Protein AF-A0A933JBC5-F1 (afdb_monomer)

pLDDT: mean 82.94, std 16.25, range [36.97, 98.62]

Foldseek 3Di:
DDPDPDQDPLNVQLVVQLVVQVVDDPLSSLVRSLVSSLVVLCVQLVVCVVVVNQLSNLVSLLSNLVSLLVVLVLLLCLVVVPDDDDPDDHRSNVVNCVVVVNNVPSNVSSVVSNVVSVVSNVVSVVSVVVVVPDDDADPQWAWDPPPDDDTDIDGWDDPDPFWTWDADPNRDTDIDGDD

Solvent-accessible surface area (backbone atoms only — not comparable to full-atom values): 9726 Å² total; per-residue (Å²): 138,84,94,67,97,66,78,46,74,57,53,53,34,18,56,48,15,31,64,75,30,49,86,47,59,70,69,51,12,51,50,18,14,65,47,32,37,41,47,52,32,46,50,51,16,54,52,23,49,77,70,69,34,60,66,57,17,34,55,23,38,30,48,32,12,53,41,30,40,54,49,14,56,52,34,44,30,37,82,74,61,78,70,86,68,83,92,64,82,83,57,52,46,32,53,54,24,49,79,67,72,39,56,94,39,27,65,59,53,13,50,54,36,34,52,51,11,50,51,37,32,53,51,23,50,50,53,51,50,59,60,67,73,46,86,75,54,60,94,68,31,17,58,44,82,50,100,69,93,50,77,48,72,50,62,58,44,75,82,44,102,55,33,30,43,42,64,48,98,83,38,44,79,44,81,41,72,54,132

Secondary structure (DSSP, 8-state):
--------HHHHHHHHHHHHHTTS-HHHHHHHHHHHHHHHHHHHHHHHHHTT-HHHHHHHHHHHHHHHHHHHHHHHTTTT--SPPSS-SS-HHHHHHHHTT-GGGHHHHHHHHHHHHHHHHHHHHHHHHHHHSSPPPPTTEEEEE-SSS-EEEEESEEEETTEEEEE-TTS-EEEEE--

Structure (mmCIF, N/CA/C/O backbone):
data_AF-A0A933JBC5-F1
#
_entry.id   AF-A0A933JBC5-F1
#
loop_
_atom_site.group_PDB
_atom_site.id
_atom_site.type_symbol
_atom_site.label_atom_id
_atom_site.label_alt_id
_atom_site.label_comp_id
_atom_site.label_asym_id
_atom_site.label_entity_id
_atom_site.label_seq_id
_atom_site.pdbx_PDB_ins_code
_atom_site.Cartn_x
_atom_site.Cartn_y
_atom_site.Cartn_z
_atom_site.occupancy
_atom_site.B_iso_or_equiv
_atom_site.auth_seq_id
_atom_site.auth_comp_id
_atom_site.auth_asym_id
_atom_site.auth_atom_id
_atom_site.pdbx_PDB_model_num
ATOM 1 N N . MET A 1 1 ? 28.162 9.744 -2.331 1.00 36.97 1 MET A N 1
ATOM 2 C CA . MET A 1 1 ? 28.180 8.682 -1.303 1.00 36.97 1 MET A CA 1
ATOM 3 C C . MET A 1 1 ? 27.330 9.155 -0.130 1.00 36.97 1 MET A C 1
ATOM 5 O O . MET A 1 1 ? 27.809 9.948 0.667 1.00 36.97 1 MET A O 1
ATOM 9 N N . TYR A 1 2 ? 26.044 8.789 -0.089 1.00 41.38 2 TYR A N 1
ATOM 10 C CA . TYR A 1 2 ? 25.147 9.164 1.012 1.00 41.38 2 TYR A CA 1
ATOM 11 C C . TYR A 1 2 ? 25.287 8.150 2.162 1.00 41.38 2 TYR A C 1
ATOM 13 O O . TYR A 1 2 ? 25.118 6.954 1.925 1.00 41.38 2 TYR A O 1
ATOM 21 N N . PRO A 1 3 ? 25.603 8.582 3.394 1.00 56.12 3 PRO A N 1
ATOM 22 C CA . PRO A 1 3 ? 25.837 7.688 4.519 1.00 56.12 3 PRO A CA 1
ATOM 23 C C . PRO A 1 3 ? 24.533 7.435 5.284 1.00 56.12 3 PRO A C 1
ATOM 25 O O . PRO A 1 3 ? 24.343 7.981 6.361 1.00 56.12 3 PRO A O 1
ATOM 28 N N . TYR A 1 4 ? 23.625 6.608 4.760 1.00 50.12 4 TYR A N 1
ATOM 29 C CA . TYR A 1 4 ? 22.482 6.121 5.545 1.00 50.12 4 TYR A CA 1
ATOM 30 C C . TYR A 1 4 ? 22.141 4.677 5.175 1.00 50.12 4 TYR A C 1
ATOM 32 O O . TYR A 1 4 ? 21.221 4.407 4.413 1.00 50.12 4 TYR A O 1
ATOM 40 N N . GLY A 1 5 ? 22.862 3.733 5.784 1.00 48.84 5 GLY A N 1
ATOM 41 C CA . GLY A 1 5 ? 22.479 2.320 5.869 1.00 48.84 5 GLY A CA 1
A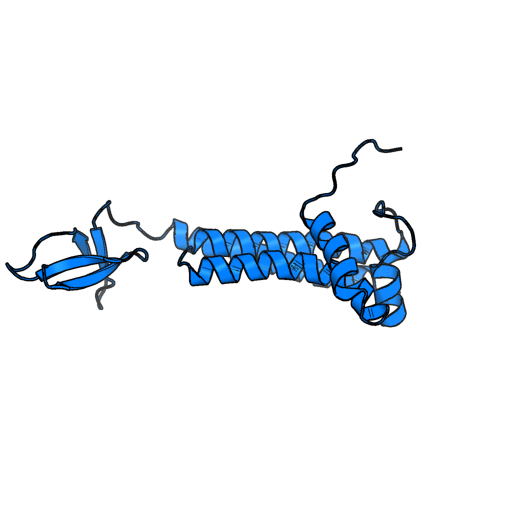TOM 42 C C . GLY A 1 5 ? 21.266 2.105 6.782 1.00 48.84 5 GLY A C 1
ATOM 43 O O . GLY A 1 5 ? 21.331 1.329 7.730 1.00 48.84 5 GLY A O 1
ATOM 44 N N . LYS A 1 6 ? 20.173 2.838 6.545 1.00 55.03 6 LYS A N 1
ATOM 45 C CA . LYS A 1 6 ? 18.883 2.621 7.202 1.00 55.03 6 LYS A CA 1
ATOM 46 C C . LYS A 1 6 ? 17.926 2.034 6.176 1.00 55.03 6 LYS A C 1
ATOM 48 O O . LYS A 1 6 ? 17.256 2.764 5.455 1.00 55.03 6 LYS A O 1
ATOM 53 N N . ILE A 1 7 ? 17.871 0.708 6.134 1.00 62.72 7 ILE A N 1
ATOM 54 C CA . ILE A 1 7 ? 16.767 -0.004 5.493 1.00 62.72 7 ILE A CA 1
ATO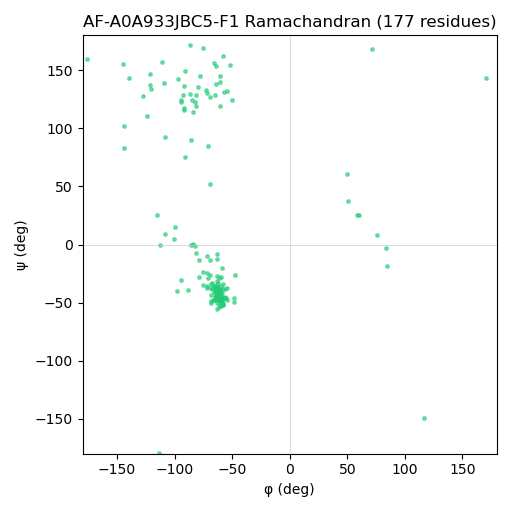M 55 C C . ILE A 1 7 ? 15.490 0.394 6.240 1.00 62.72 7 ILE A C 1
ATOM 57 O O . ILE A 1 7 ? 15.390 0.206 7.455 1.00 62.72 7 ILE A O 1
ATOM 61 N N . SER A 1 8 ? 14.536 1.004 5.535 1.00 82.88 8 SER A N 1
ATOM 62 C CA . SER A 1 8 ? 13.213 1.252 6.106 1.00 82.88 8 SER A CA 1
ATOM 63 C C . SER A 1 8 ? 12.513 -0.085 6.366 1.00 82.88 8 SER A C 1
ATOM 65 O O . SER A 1 8 ? 12.816 -1.091 5.726 1.00 82.88 8 SER A O 1
ATOM 67 N N . VAL A 1 9 ? 11.556 -0.121 7.295 1.00 84.12 9 VAL A N 1
ATOM 68 C CA . VAL A 1 9 ? 10.786 -1.349 7.571 1.00 84.12 9 VAL A CA 1
ATOM 69 C C . VAL A 1 9 ? 10.079 -1.849 6.305 1.00 84.12 9 VAL A C 1
ATOM 71 O O . VAL A 1 9 ? 10.075 -3.047 6.037 1.00 84.12 9 VAL A O 1
ATOM 74 N N . ASN A 1 10 ? 9.561 -0.928 5.489 1.00 87.75 10 ASN A N 1
ATOM 75 C CA . ASN A 1 10 ? 8.969 -1.253 4.195 1.00 87.75 10 ASN A CA 1
ATOM 76 C C . ASN A 1 10 ? 10.011 -1.923 3.285 1.00 87.75 10 ASN A C 1
ATOM 78 O O . ASN A 1 10 ? 9.755 -2.978 2.716 1.00 87.75 10 ASN A O 1
ATOM 82 N N . LEU A 1 11 ? 11.218 -1.368 3.180 1.00 87.25 11 LEU A N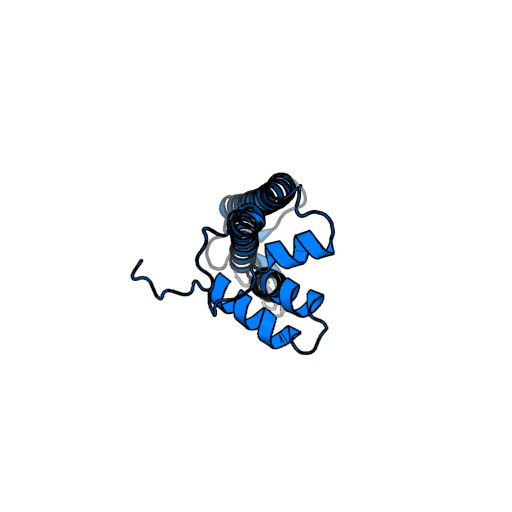 1
ATOM 83 C CA . LEU A 1 11 ? 12.279 -1.934 2.346 1.00 87.25 11 LEU A CA 1
ATOM 84 C C . LEU A 1 11 ? 12.739 -3.314 2.837 1.00 87.25 11 LEU A C 1
ATOM 86 O O . LEU A 1 11 ? 12.925 -4.213 2.029 1.00 87.25 11 LEU A O 1
ATOM 90 N N . ALA A 1 12 ? 12.826 -3.536 4.152 1.00 88.38 12 ALA A N 1
ATOM 91 C CA . ALA A 1 12 ? 13.125 -4.863 4.697 1.00 88.38 12 ALA A CA 1
ATOM 92 C C . ALA A 1 12 ? 12.081 -5.907 4.268 1.00 88.38 12 ALA A C 1
ATOM 94 O O . ALA A 1 12 ? 12.423 -7.035 3.917 1.00 88.38 12 ALA A O 1
ATOM 95 N N . PHE A 1 13 ? 10.803 -5.528 4.284 1.00 91.12 13 PHE A N 1
ATOM 96 C CA . PHE A 1 13 ? 9.732 -6.399 3.821 1.00 91.12 13 PHE A CA 1
ATOM 97 C C . PHE A 1 13 ? 9.766 -6.632 2.317 1.00 91.12 13 PHE A C 1
ATOM 99 O O . PHE A 1 13 ? 9.474 -7.750 1.896 1.00 91.12 13 PHE A O 1
ATOM 106 N N . HIS A 1 14 ? 10.173 -5.637 1.532 1.00 92.88 14 HIS A N 1
ATOM 107 C CA . HIS A 1 14 ? 10.380 -5.778 0.092 1.00 92.88 14 HIS A CA 1
ATOM 108 C C . HIS A 1 14 ? 11.435 -6.836 -0.221 1.00 92.88 14 HIS A C 1
ATOM 110 O O . HIS A 1 14 ? 11.141 -7.825 -0.884 1.00 92.88 14 HIS A O 1
ATOM 116 N N . GLU A 1 15 ? 12.620 -6.721 0.375 1.00 91.19 15 GLU A N 1
ATOM 117 C CA . GLU A 1 15 ? 13.685 -7.712 0.180 1.00 91.19 15 GLU A CA 1
ATOM 118 C C . GLU A 1 15 ? 13.264 -9.115 0.636 1.00 91.19 15 GLU A C 1
ATOM 120 O O . GLU A 1 15 ? 13.528 -10.115 -0.034 1.00 91.19 15 GLU A O 1
ATOM 125 N N . ALA A 1 16 ? 12.530 -9.205 1.750 1.00 89.88 16 ALA A N 1
ATOM 126 C CA . ALA A 1 16 ? 11.978 -10.476 2.204 1.00 89.88 16 ALA A CA 1
ATOM 127 C C . ALA A 1 16 ? 11.027 -11.097 1.164 1.00 89.88 16 ALA A C 1
ATOM 129 O O . ALA A 1 16 ? 11.019 -12.316 0.996 1.00 89.88 16 ALA A O 1
ATOM 130 N N . GLY A 1 17 ? 10.255 -10.282 0.442 1.00 90.62 17 GLY A N 1
ATOM 131 C CA . GLY A 1 17 ? 9.357 -10.733 -0.619 1.00 90.62 17 GLY A CA 1
ATOM 132 C C . GLY A 1 17 ? 10.088 -11.429 -1.760 1.00 90.62 17 GLY A C 1
ATOM 133 O O . GLY A 1 17 ? 9.674 -12.516 -2.165 1.00 90.62 17 GLY A O 1
ATOM 134 N N . HIS A 1 18 ? 11.211 -10.868 -2.214 1.00 91.88 18 HIS A N 1
ATOM 135 C CA . HIS A 1 18 ? 12.059 -11.507 -3.225 1.00 91.88 18 HIS A CA 1
ATOM 136 C C . HIS A 1 18 ? 12.595 -12.863 -2.762 1.00 91.88 18 HIS A C 1
ATOM 138 O O . HIS A 1 18 ? 12.638 -13.807 -3.547 1.00 91.88 18 HIS A O 1
ATOM 144 N N . ILE A 1 19 ? 12.966 -12.988 -1.485 1.00 90.50 19 ILE A N 1
ATOM 145 C CA . ILE A 1 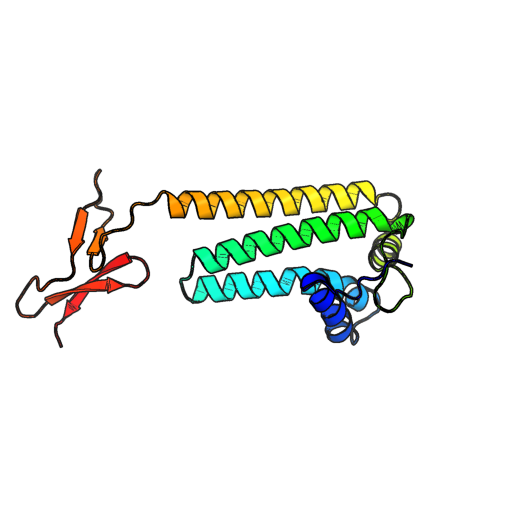19 ? 13.462 -14.250 -0.920 1.00 90.50 19 ILE A CA 1
ATOM 146 C C . ILE A 1 19 ? 12.335 -15.285 -0.858 1.00 90.50 19 ILE A C 1
ATOM 148 O O . ILE A 1 19 ? 12.494 -16.408 -1.336 1.00 90.50 19 ILE A O 1
ATOM 152 N N . PHE A 1 20 ? 11.181 -14.913 -0.296 1.00 89.56 20 PHE A N 1
ATOM 153 C CA . PHE A 1 20 ? 10.061 -15.838 -0.128 1.00 89.56 20 PHE A CA 1
ATOM 154 C C . PHE A 1 20 ? 9.440 -16.262 -1.449 1.00 89.56 20 PHE A C 1
ATOM 156 O O . PHE A 1 20 ? 8.978 -17.390 -1.544 1.00 89.56 20 PHE A O 1
ATOM 163 N N . LEU A 1 21 ? 9.417 -15.391 -2.456 1.00 88.38 21 LEU A N 1
ATOM 164 C CA . LEU A 1 21 ? 8.834 -15.687 -3.764 1.00 88.38 21 LEU A CA 1
ATOM 165 C C . LEU A 1 21 ? 9.888 -16.046 -4.818 1.00 88.38 21 LEU A C 1
ATOM 167 O O . LEU A 1 21 ? 9.544 -16.305 -5.967 1.00 88.38 21 LEU A O 1
ATOM 171 N N . GLY A 1 22 ? 11.160 -16.138 -4.426 1.00 84.75 22 GLY A N 1
ATOM 172 C CA . GLY A 1 22 ? 12.275 -16.444 -5.321 1.00 84.75 22 GLY A CA 1
ATOM 173 C C . GLY A 1 22 ? 12.289 -17.866 -5.871 1.00 84.75 22 GLY A C 1
ATOM 174 O O . GLY A 1 22 ? 13.020 -18.136 -6.817 1.00 84.75 22 GLY A O 1
ATOM 175 N N . PHE A 1 23 ? 11.481 -18.770 -5.311 1.00 85.56 23 PHE A N 1
ATOM 176 C CA . PHE A 1 23 ? 11.286 -20.108 -5.872 1.00 85.56 23 PHE A CA 1
ATOM 177 C C . PHE A 1 23 ? 10.320 -20.125 -7.067 1.00 85.56 23 PHE A C 1
ATOM 179 O O . PHE A 1 23 ? 10.239 -21.128 -7.776 1.00 85.56 23 PHE A O 1
ATOM 186 N N . PHE A 1 24 ? 9.573 -19.041 -7.283 1.00 88.06 24 PHE A N 1
ATOM 187 C CA . PHE A 1 24 ? 8.772 -18.852 -8.484 1.00 88.06 24 PHE A CA 1
ATOM 188 C C . PHE A 1 24 ? 9.616 -18.218 -9.603 1.00 88.06 24 PHE A C 1
ATOM 190 O O . PHE A 1 24 ? 10.750 -17.798 -9.386 1.00 88.06 24 PHE A O 1
ATOM 197 N N . GLY A 1 25 ? 9.064 -18.146 -10.818 1.00 89.31 25 GLY A N 1
ATOM 198 C CA . GLY A 1 25 ? 9.733 -17.493 -11.947 1.00 89.31 25 GLY A CA 1
ATOM 199 C C . GLY A 1 25 ? 10.072 -16.020 -11.681 1.00 89.31 25 GLY A C 1
ATOM 200 O O . GLY A 1 25 ? 9.486 -15.386 -10.801 1.00 89.31 25 GLY A O 1
ATOM 201 N N . GLU A 1 26 ? 10.987 -15.475 -12.488 1.00 90.00 26 GLU A N 1
ATOM 202 C CA . GLU A 1 26 ? 11.565 -14.130 -12.332 1.00 90.00 26 GLU A CA 1
ATOM 203 C C . GLU A 1 26 ? 10.507 -13.044 -12.105 1.00 90.00 26 GLU A C 1
ATOM 205 O O . GLU A 1 26 ? 10.593 -12.284 -11.147 1.00 90.00 26 GLU A O 1
ATOM 210 N N . PHE A 1 27 ? 9.437 -13.048 -12.902 1.00 92.44 27 PHE A N 1
ATOM 211 C CA . PHE A 1 27 ? 8.318 -12.120 -12.747 1.00 92.44 27 PHE A CA 1
ATOM 212 C C . PHE A 1 27 ? 7.691 -12.128 -11.351 1.00 92.44 27 PHE A C 1
ATOM 214 O O . PHE A 1 27 ? 7.503 -11.071 -10.750 1.00 92.44 27 PHE A O 1
ATOM 221 N N . ILE A 1 28 ? 7.396 -13.308 -10.804 1.00 92.50 28 ILE A N 1
ATOM 222 C CA . ILE A 1 28 ? 6.763 -13.432 -9.485 1.00 92.50 28 ILE A CA 1
ATOM 223 C C . ILE A 1 28 ? 7.757 -13.075 -8.382 1.00 92.50 28 ILE A C 1
ATOM 225 O O . ILE A 1 28 ? 7.374 -12.423 -7.412 1.00 92.50 28 ILE A O 1
ATOM 229 N N . ARG A 1 29 ? 9.030 -13.455 -8.537 1.00 91.94 29 ARG A N 1
ATOM 230 C CA . ARG A 1 29 ? 10.095 -13.058 -7.615 1.00 91.94 29 ARG A CA 1
ATOM 231 C C . ARG A 1 29 ? 10.203 -11.539 -7.525 1.00 91.94 29 ARG A C 1
ATOM 233 O O . ARG A 1 29 ? 10.191 -11.002 -6.420 1.00 91.94 29 ARG A O 1
ATOM 240 N N . THR A 1 30 ? 10.284 -10.856 -8.663 1.00 91.25 30 THR A N 1
ATOM 241 C CA . THR A 1 30 ? 10.458 -9.400 -8.743 1.00 91.25 30 THR A CA 1
ATOM 242 C C . THR A 1 30 ? 9.216 -8.658 -8.254 1.00 91.25 30 THR A C 1
ATOM 244 O O . THR A 1 30 ? 9.306 -7.750 -7.431 1.00 91.25 30 THR A O 1
ATOM 247 N N . LEU A 1 31 ? 8.025 -9.111 -8.652 1.00 93.44 31 LEU A N 1
ATOM 248 C CA . LEU A 1 31 ? 6.760 -8.596 -8.120 1.00 93.44 31 LEU A CA 1
ATOM 249 C C . LEU A 1 31 ? 6.640 -8.827 -6.604 1.00 93.44 31 LEU A C 1
ATOM 251 O O . LEU A 1 31 ? 5.997 -8.056 -5.886 1.00 93.44 31 LEU A O 1
ATOM 255 N N . GLY A 1 32 ? 7.281 -9.887 -6.115 1.00 92.00 32 GLY A N 1
ATOM 256 C CA . GLY A 1 32 ? 7.200 -10.345 -4.745 1.00 92.00 32 GLY A CA 1
ATOM 257 C C . GLY A 1 32 ? 7.618 -9.321 -3.702 1.00 92.00 32 GLY A C 1
ATOM 258 O O . GLY A 1 32 ? 6.988 -9.280 -2.646 1.00 92.00 32 GLY A O 1
ATOM 259 N N . GLY A 1 33 ? 8.597 -8.461 -3.998 1.00 91.69 33 GLY A N 1
ATOM 260 C CA . GLY A 1 33 ? 9.009 -7.417 -3.061 1.00 91.69 33 GLY A CA 1
ATOM 261 C C . GLY A 1 33 ? 7.929 -6.360 -2.833 1.00 91.69 33 GLY A C 1
ATOM 262 O O . GLY A 1 33 ? 7.530 -6.082 -1.701 1.00 91.69 33 GLY A O 1
ATOM 263 N N . THR A 1 34 ? 7.339 -5.845 -3.912 1.00 93.12 34 THR A N 1
ATOM 264 C CA . THR A 1 34 ? 6.220 -4.896 -3.802 1.00 93.12 34 THR A CA 1
ATOM 265 C C . THR A 1 34 ? 4.999 -5.550 -3.142 1.00 93.12 34 THR A C 1
ATOM 267 O O . THR A 1 34 ? 4.312 -4.926 -2.329 1.00 93.12 34 THR A O 1
ATOM 270 N N . LEU A 1 35 ? 4.732 -6.827 -3.440 1.00 93.88 35 LEU A N 1
ATOM 271 C CA . LEU A 1 35 ? 3.621 -7.558 -2.830 1.00 93.88 35 LEU A CA 1
ATOM 272 C C . LEU A 1 35 ? 3.793 -7.730 -1.321 1.00 93.88 35 LEU A C 1
ATOM 274 O O . LEU A 1 35 ? 2.849 -7.467 -0.577 1.00 93.88 35 LEU A O 1
ATOM 278 N N . SER A 1 36 ? 4.961 -8.156 -0.841 1.00 93.62 36 SER A N 1
ATOM 279 C CA . SER A 1 36 ? 5.192 -8.363 0.594 1.00 93.62 36 SER A CA 1
ATOM 280 C C . SER A 1 36 ? 5.093 -7.058 1.388 1.00 93.62 36 SER A C 1
ATOM 282 O O . SER A 1 36 ? 4.506 -7.065 2.475 1.00 93.62 36 SER A O 1
ATOM 284 N N . GLN A 1 37 ? 5.570 -5.938 0.827 1.00 93.94 37 GLN A N 1
ATOM 285 C CA . GLN A 1 37 ? 5.419 -4.598 1.408 1.00 93.94 37 GLN A CA 1
AT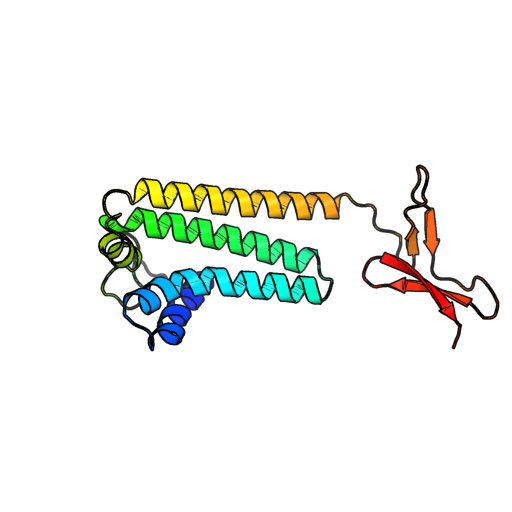OM 286 C C . GLN A 1 37 ? 3.960 -4.238 1.701 1.00 93.94 37 GLN A C 1
ATOM 288 O O . GLN A 1 37 ? 3.670 -3.630 2.728 1.00 93.94 37 GLN A O 1
ATOM 293 N N . VAL A 1 38 ? 3.026 -4.640 0.836 1.00 96.44 38 VAL A N 1
ATOM 294 C CA . VAL A 1 38 ? 1.588 -4.367 1.002 1.00 96.44 38 VAL A CA 1
ATOM 295 C C . VAL A 1 38 ? 0.882 -5.454 1.820 1.00 96.44 38 VAL A C 1
ATOM 297 O O . VAL A 1 38 ? 0.002 -5.162 2.639 1.00 96.44 38 VAL A O 1
ATOM 300 N N . LEU A 1 39 ? 1.246 -6.723 1.625 1.00 95.81 39 LEU A N 1
ATOM 301 C CA . LEU A 1 39 ? 0.582 -7.863 2.261 1.00 95.81 39 LEU A CA 1
ATOM 302 C C . LEU A 1 39 ? 0.822 -7.918 3.769 1.00 95.81 39 LEU A C 1
ATOM 304 O O . LEU A 1 39 ? -0.101 -8.246 4.513 1.00 95.81 39 LEU A O 1
ATOM 308 N N . ILE A 1 40 ? 2.020 -7.574 4.239 1.00 95.75 40 ILE A N 1
ATOM 309 C CA . ILE A 1 40 ? 2.353 -7.605 5.669 1.00 95.75 40 ILE A CA 1
ATOM 310 C C . ILE A 1 40 ? 1.499 -6.619 6.486 1.00 95.75 40 ILE A C 1
ATOM 312 O O . ILE A 1 40 ? 0.808 -7.068 7.409 1.00 95.75 40 ILE A O 1
ATOM 316 N N . PRO A 1 41 ? 1.449 -5.310 6.169 1.00 96.19 41 PRO A N 1
ATOM 317 C CA . PRO A 1 41 ? 0.571 -4.385 6.881 1.00 96.19 41 PRO A CA 1
ATOM 318 C C . PRO A 1 41 ? -0.912 -4.750 6.722 1.00 96.19 41 PRO A C 1
ATOM 320 O O . PRO A 1 41 ? -1.676 -4.618 7.680 1.00 96.19 41 PRO A O 1
ATOM 323 N N . SER A 1 42 ? -1.318 -5.306 5.574 1.00 97.44 42 SER A N 1
ATOM 324 C CA . SER A 1 42 ? -2.684 -5.815 5.369 1.00 97.44 42 SER A CA 1
ATOM 325 C C . SER A 1 42 ? -3.019 -6.988 6.301 1.00 97.44 42 SER A C 1
ATOM 327 O O . SER A 1 42 ? -4.089 -7.018 6.913 1.00 97.44 42 SER A O 1
ATOM 329 N N . ALA A 1 43 ? -2.098 -7.938 6.475 1.00 97.38 43 ALA A N 1
ATOM 330 C CA . ALA A 1 43 ? -2.255 -9.059 7.398 1.00 97.38 43 ALA A CA 1
ATOM 331 C C . ALA A 1 43 ? -2.333 -8.582 8.857 1.00 97.38 43 ALA A C 1
ATOM 333 O O . ALA A 1 43 ? -3.183 -9.057 9.617 1.00 97.38 43 ALA A O 1
ATOM 334 N N . CYS A 1 44 ? -1.517 -7.593 9.235 1.00 97.12 44 CYS A N 1
ATOM 335 C CA . CYS A 1 44 ? -1.609 -6.926 10.534 1.00 97.12 44 CYS A CA 1
ATOM 336 C C . CYS A 1 44 ? -2.975 -6.249 10.730 1.00 97.12 44 CYS A C 1
ATOM 338 O O . CYS A 1 44 ? -3.588 -6.411 11.789 1.00 97.12 44 CYS A O 1
ATOM 340 N N . ALA A 1 45 ? -3.505 -5.568 9.707 1.00 96.44 45 ALA A N 1
ATOM 341 C CA . ALA A 1 45 ? -4.835 -4.963 9.763 1.00 96.44 45 ALA A CA 1
ATOM 342 C C . ALA A 1 45 ? -5.919 -6.020 10.034 1.00 96.44 45 ALA A C 1
ATOM 344 O O . ALA A 1 45 ? -6.711 -5.874 10.967 1.00 96.44 45 ALA A O 1
ATOM 345 N N . VAL A 1 46 ? -5.909 -7.131 9.288 1.00 96.25 46 VAL A N 1
ATOM 346 C CA . VAL A 1 46 ? -6.839 -8.257 9.489 1.00 96.25 46 VAL A CA 1
ATOM 347 C C . VAL A 1 46 ? -6.692 -8.862 10.886 1.00 96.25 46 VAL A C 1
ATOM 349 O O . VAL A 1 46 ? -7.696 -9.159 11.538 1.00 96.25 46 VAL A O 1
ATOM 352 N N . HIS A 1 47 ? -5.462 -9.022 11.380 1.00 96.75 47 HIS A N 1
ATOM 353 C CA . HIS A 1 47 ? -5.212 -9.522 12.729 1.00 96.75 47 HIS A CA 1
ATOM 354 C C . HIS A 1 47 ? -5.842 -8.613 13.793 1.00 96.75 47 HIS A C 1
ATOM 356 O O . HIS A 1 47 ? -6.586 -9.094 14.652 1.00 96.75 47 HIS A O 1
ATOM 362 N N . PHE A 1 48 ? -5.615 -7.298 13.725 1.00 91.31 48 PHE A N 1
ATOM 363 C CA . PHE A 1 48 ? -6.194 -6.353 14.682 1.00 91.31 48 PHE A CA 1
ATOM 364 C C . PHE A 1 48 ? -7.719 -6.277 14.594 1.00 91.31 48 PHE A C 1
ATOM 366 O O . PHE A 1 48 ? -8.372 -6.235 15.641 1.00 91.31 48 PHE A O 1
ATOM 373 N N . LEU A 1 49 ? -8.294 -6.361 13.387 1.00 89.12 49 LEU A N 1
ATOM 374 C CA . LEU A 1 49 ? -9.745 -6.471 13.204 1.00 89.12 49 LEU A CA 1
ATOM 375 C C . LEU A 1 49 ? -10.303 -7.707 13.917 1.00 89.12 49 LEU A C 1
ATOM 377 O O . LEU A 1 49 ? -11.255 -7.590 14.687 1.00 89.12 49 LEU A O 1
ATOM 381 N N . ARG A 1 50 ? -9.674 -8.877 13.738 1.00 89.50 50 ARG A N 1
ATOM 382 C CA . ARG A 1 50 ? -10.078 -10.129 14.407 1.00 89.50 50 ARG A CA 1
ATOM 383 C C . ARG A 1 50 ? -9.945 -10.065 15.930 1.00 89.50 50 ARG A C 1
ATOM 385 O O . ARG A 1 50 ? -10.683 -10.743 16.636 1.00 89.50 50 ARG A O 1
ATOM 392 N N . ARG A 1 51 ? -9.031 -9.241 16.452 1.00 87.88 51 ARG A N 1
ATOM 393 C CA . ARG A 1 51 ? -8.846 -9.000 17.897 1.00 87.88 51 ARG A CA 1
ATOM 394 C C . ARG A 1 51 ? -9.766 -7.907 18.456 1.00 87.88 51 ARG A C 1
ATOM 396 O O . ARG A 1 51 ? -9.702 -7.626 19.650 1.00 87.88 51 ARG A O 1
ATOM 403 N N . GLY A 1 52 ? -10.603 -7.289 17.619 1.00 80.69 52 GLY A N 1
ATOM 404 C CA . GLY A 1 52 ? -11.502 -6.198 18.004 1.00 80.69 52 GLY A CA 1
ATOM 405 C C . GLY A 1 52 ? -10.812 -4.841 18.190 1.00 80.69 52 GLY A C 1
ATOM 406 O O . GLY A 1 52 ? -11.450 -3.889 18.635 1.00 80.69 52 GLY A O 1
ATOM 407 N N . SER A 1 53 ? -9.527 -4.721 17.842 1.00 87.06 53 SER A N 1
ATOM 408 C CA . SER A 1 53 ? -8.780 -3.463 17.920 1.00 87.06 53 SER A CA 1
ATOM 409 C C . SER A 1 53 ? -8.996 -2.645 16.648 1.00 87.06 53 SER A C 1
ATOM 411 O O . SER A 1 53 ? -8.257 -2.772 15.671 1.00 87.06 53 SER A O 1
ATOM 413 N N . ARG A 1 54 ? -10.027 -1.792 16.656 1.00 89.25 54 ARG A N 1
ATOM 414 C CA . ARG A 1 54 ? -10.352 -0.923 15.510 1.00 89.25 54 ARG A CA 1
ATOM 415 C C . ARG A 1 54 ? -9.225 0.046 15.176 1.00 89.25 54 ARG A C 1
ATOM 417 O O . ARG A 1 54 ? -8.819 0.115 14.023 1.00 89.25 54 ARG A O 1
ATOM 424 N N . LEU A 1 55 ? -8.677 0.719 16.188 1.00 90.81 55 LEU A N 1
ATOM 425 C CA . LEU A 1 55 ? -7.588 1.674 15.985 1.00 90.81 55 LEU A CA 1
ATOM 426 C C . LEU A 1 55 ? -6.338 0.993 15.417 1.00 90.81 55 LEU A C 1
ATOM 428 O O . LEU A 1 55 ? -5.738 1.515 14.487 1.00 90.81 55 LEU A O 1
ATOM 432 N N . GLY A 1 56 ? -5.972 -0.191 15.924 1.00 93.12 56 GLY A N 1
ATOM 433 C CA . GLY A 1 56 ? -4.834 -0.945 15.388 1.00 93.12 56 GLY A CA 1
ATOM 434 C C . GLY A 1 56 ? -5.025 -1.294 13.912 1.00 93.12 56 GLY A C 1
ATOM 435 O O . GLY A 1 56 ? -4.131 -1.075 13.103 1.00 93.12 56 GLY A O 1
ATOM 436 N N . ALA A 1 57 ? -6.223 -1.753 13.541 1.00 95.88 57 ALA A N 1
ATOM 437 C CA . ALA A 1 57 ? -6.551 -2.045 12.152 1.00 95.88 57 ALA A CA 1
ATOM 438 C C . ALA A 1 57 ? -6.504 -0.807 11.246 1.00 95.88 57 ALA A C 1
ATOM 440 O O . ALA A 1 57 ? -5.985 -0.881 10.136 1.00 95.88 57 ALA A O 1
ATOM 441 N N . GLN A 1 58 ? -7.022 0.325 11.725 1.00 97.12 58 GLN A N 1
ATOM 442 C CA . GLN A 1 58 ? -6.998 1.594 11.000 1.00 97.12 58 GLN A CA 1
ATOM 443 C C . GLN A 1 58 ? -5.561 2.088 10.800 1.00 97.12 58 GLN A C 1
ATOM 445 O O . GLN A 1 58 ? -5.180 2.419 9.688 1.00 97.12 58 GLN A O 1
ATOM 450 N N . LEU A 1 59 ? -4.714 2.051 11.830 1.00 97.81 59 LEU A N 1
ATOM 451 C CA . LEU A 1 59 ? -3.301 2.421 11.692 1.00 97.81 59 LEU A CA 1
ATOM 452 C C . LEU A 1 59 ? -2.553 1.506 10.711 1.00 97.81 59 LEU A C 1
ATOM 454 O O . LEU A 1 59 ? -1.737 1.985 9.927 1.00 97.81 59 LEU A O 1
ATOM 458 N N . CYS A 1 60 ? -2.860 0.206 10.690 1.00 97.94 60 CYS A N 1
ATOM 459 C CA . CYS A 1 60 ? -2.316 -0.692 9.673 1.00 97.94 60 CYS A CA 1
ATOM 460 C C . CYS A 1 60 ? -2.829 -0.362 8.263 1.00 97.94 60 CYS A C 1
ATOM 462 O O . CYS A 1 60 ? -2.062 -0.452 7.312 1.00 97.94 60 CYS A O 1
ATOM 464 N N . LEU A 1 61 ? -4.087 0.062 8.112 1.00 98.00 61 LEU A N 1
ATOM 465 C CA . LEU A 1 61 ? -4.625 0.513 6.826 1.00 98.00 61 LEU A CA 1
ATOM 466 C C . LEU A 1 61 ? -3.944 1.802 6.343 1.00 98.00 61 LEU A C 1
ATOM 468 O O . LEU A 1 61 ? -3.598 1.908 5.170 1.00 98.00 61 LEU A O 1
ATOM 472 N N . PHE A 1 62 ? -3.682 2.750 7.246 1.00 98.38 62 PHE A N 1
ATOM 473 C CA . PHE A 1 62 ? -2.856 3.920 6.946 1.00 98.38 62 PHE A CA 1
ATOM 474 C C . PHE A 1 62 ? -1.470 3.500 6.440 1.00 98.38 62 PHE A C 1
ATOM 476 O O . PHE A 1 62 ? -0.998 4.011 5.428 1.00 98.38 62 PHE A O 1
ATOM 483 N N . TRP A 1 63 ? -0.846 2.525 7.106 1.00 98.00 63 TRP A N 1
ATOM 484 C CA . TRP A 1 63 ? 0.459 1.995 6.717 1.00 98.00 63 TRP A CA 1
ATOM 485 C C . TRP A 1 63 ? 0.442 1.293 5.347 1.00 98.00 63 TRP A C 1
ATOM 487 O O . TRP A 1 63 ? 1.395 1.433 4.584 1.00 98.00 63 TRP A O 1
ATOM 497 N N . VAL A 1 64 ? -0.650 0.614 4.972 1.00 98.19 64 VAL A N 1
ATOM 498 C CA . VAL A 1 64 ? -0.843 0.114 3.594 1.00 98.19 64 VAL A CA 1
ATOM 499 C C . VAL A 1 64 ? -0.815 1.267 2.588 1.00 98.19 64 VAL A C 1
ATOM 501 O O . VAL A 1 64 ? -0.125 1.187 1.575 1.00 98.19 64 VAL A O 1
ATOM 504 N N . GLY A 1 65 ? -1.541 2.352 2.867 1.00 97.94 65 GLY A N 1
ATOM 505 C CA . GLY A 1 65 ? -1.564 3.521 1.991 1.00 97.94 65 GLY A CA 1
ATOM 506 C C . GLY A 1 65 ? -0.197 4.202 1.865 1.00 97.94 65 GLY A C 1
ATOM 507 O O . GLY A 1 65 ? 0.204 4.562 0.763 1.00 97.94 65 GLY A O 1
ATOM 508 N N . GLU A 1 66 ? 0.556 4.303 2.961 1.00 97.38 66 GLU A N 1
ATOM 509 C CA . GLU A 1 66 ? 1.933 4.817 2.961 1.00 97.38 66 GLU A CA 1
ATOM 510 C C . GLU A 1 66 ? 2.883 3.939 2.126 1.00 97.38 66 GLU A C 1
ATOM 512 O O . GLU A 1 66 ? 3.667 4.471 1.339 1.00 97.38 66 GLU A O 1
ATOM 517 N N . ASN A 1 67 ? 2.743 2.607 2.184 1.00 97.00 67 ASN A N 1
ATOM 518 C CA . ASN A 1 67 ? 3.474 1.700 1.292 1.00 97.00 67 ASN A CA 1
ATOM 519 C C . ASN A 1 67 ? 3.143 1.963 -0.180 1.00 97.00 67 ASN A C 1
ATOM 521 O O . ASN A 1 67 ? 4.054 2.069 -0.993 1.00 97.00 67 ASN A O 1
ATOM 525 N N . LEU A 1 68 ? 1.866 2.136 -0.531 1.00 97.75 68 LEU A N 1
ATOM 526 C CA . LEU A 1 68 ? 1.471 2.462 -1.906 1.00 97.75 68 LEU A CA 1
ATOM 527 C C . LEU A 1 68 ? 2.079 3.791 -2.379 1.00 97.75 68 LEU A C 1
ATOM 529 O O . LEU A 1 68 ? 2.520 3.882 -3.521 1.00 97.75 68 LEU A O 1
ATOM 533 N N . LEU A 1 69 ? 2.177 4.805 -1.514 1.00 97.12 69 LEU A N 1
ATOM 534 C CA . LEU A 1 69 ? 2.866 6.045 -1.878 1.00 97.12 69 LEU A CA 1
ATOM 535 C C . LEU A 1 69 ? 4.361 5.808 -2.149 1.00 97.12 69 LEU A C 1
ATOM 537 O O . LEU A 1 69 ? 4.864 6.274 -3.171 1.00 97.12 69 LEU A O 1
ATOM 541 N N . ASN A 1 70 ? 5.056 5.025 -1.320 1.00 94.81 70 ASN A N 1
ATOM 542 C CA . ASN A 1 70 ? 6.457 4.661 -1.577 1.00 94.81 70 ASN A CA 1
ATOM 543 C C . ASN A 1 70 ? 6.622 3.889 -2.894 1.00 94.81 70 ASN A C 1
ATOM 545 O O . ASN A 1 70 ? 7.502 4.204 -3.695 1.00 94.81 70 ASN A O 1
ATOM 549 N N . ILE A 1 71 ? 5.733 2.929 -3.151 1.00 95.62 71 ILE A N 1
ATOM 550 C CA . ILE A 1 71 ? 5.708 2.148 -4.390 1.00 95.62 71 ILE A CA 1
ATOM 551 C C . ILE A 1 71 ? 5.462 3.060 -5.596 1.00 95.62 71 ILE A C 1
ATOM 553 O O . ILE A 1 71 ? 6.064 2.848 -6.641 1.00 95.62 71 ILE A O 1
ATOM 557 N N . SER A 1 72 ? 4.631 4.101 -5.472 1.00 96.94 72 SER A N 1
ATOM 558 C CA . SER A 1 72 ? 4.393 5.035 -6.579 1.00 96.94 72 SER A CA 1
ATOM 559 C C . SER A 1 72 ? 5.652 5.805 -6.981 1.00 96.94 72 SER A C 1
ATOM 561 O O . SER A 1 72 ? 5.920 5.954 -8.172 1.00 96.94 72 SER A O 1
ATOM 563 N N . ILE A 1 73 ? 6.454 6.236 -6.002 1.00 94.19 73 ILE A N 1
ATOM 564 C CA . ILE A 1 73 ? 7.748 6.888 -6.240 1.00 94.19 73 ILE A CA 1
ATOM 565 C C . ILE A 1 73 ? 8.713 5.896 -6.900 1.00 94.19 73 ILE A C 1
ATOM 567 O O . ILE A 1 73 ? 9.337 6.236 -7.902 1.00 94.19 73 ILE A O 1
ATOM 571 N N . TYR A 1 74 ? 8.780 4.660 -6.394 1.00 93.69 74 TYR A N 1
ATOM 572 C CA . TYR A 1 74 ? 9.655 3.620 -6.941 1.00 93.69 74 TYR A CA 1
ATOM 573 C C . TYR A 1 74 ? 9.284 3.235 -8.385 1.00 93.69 74 TYR A C 1
ATOM 575 O O . TYR A 1 74 ? 10.144 3.199 -9.259 1.00 93.69 74 TYR A O 1
ATOM 583 N N . ALA A 1 75 ? 7.993 3.050 -8.671 1.00 95.31 75 ALA A N 1
ATOM 584 C CA . ALA A 1 75 ? 7.486 2.773 -10.014 1.00 95.31 75 ALA A CA 1
ATOM 585 C C . ALA A 1 75 ? 7.742 3.929 -10.996 1.00 95.31 75 ALA A C 1
ATOM 587 O O . ALA A 1 75 ? 8.039 3.700 -12.169 1.00 95.31 75 ALA A O 1
ATOM 588 N N . GLY A 1 76 ? 7.635 5.175 -10.525 1.00 95.06 76 GLY A N 1
ATOM 589 C CA . GLY A 1 76 ? 7.923 6.367 -11.326 1.00 95.06 76 GLY A CA 1
ATOM 590 C C . GLY A 1 76 ? 9.406 6.529 -11.663 1.00 95.06 76 GLY A C 1
ATOM 591 O O . GLY A 1 76 ? 9.741 7.110 -12.696 1.00 95.06 76 GLY A O 1
ATOM 592 N N . ASP A 1 77 ? 10.288 5.975 -10.832 1.00 93.50 77 ASP A N 1
ATOM 593 C CA . ASP A 1 77 ? 11.738 5.980 -11.028 1.00 93.50 77 ASP A CA 1
ATOM 594 C C . ASP A 1 77 ? 12.227 4.877 -11.986 1.00 93.50 77 ASP A C 1
ATOM 596 O O . ASP A 1 77 ? 13.404 4.824 -12.317 1.00 93.50 77 ASP A O 1
ATOM 600 N N . ALA A 1 78 ? 11.342 4.032 -1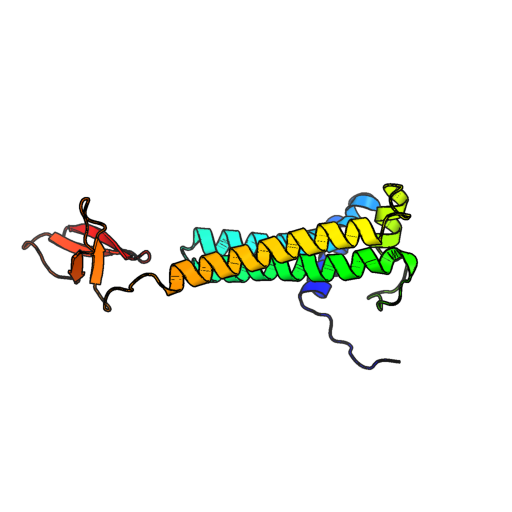2.524 1.00 93.56 78 ALA A N 1
ATOM 601 C CA . ALA A 1 78 ? 11.728 2.854 -13.306 1.00 93.56 78 ALA A CA 1
ATOM 602 C C . ALA A 1 78 ? 12.584 3.126 -14.564 1.00 93.56 78 ALA A C 1
ATOM 604 O O . ALA A 1 78 ? 13.244 2.213 -15.048 1.00 93.56 78 ALA A O 1
ATOM 605 N N . ILE A 1 79 ? 12.594 4.341 -15.121 1.00 92.50 79 ILE A N 1
ATOM 606 C CA . ILE A 1 79 ? 13.524 4.709 -16.212 1.00 92.50 79 ILE A CA 1
ATOM 607 C C . ILE A 1 79 ? 14.744 5.464 -15.678 1.00 92.50 79 ILE A C 1
ATOM 609 O O . ILE A 1 79 ? 15.852 5.259 -16.164 1.00 92.50 79 ILE A O 1
ATOM 613 N N . LYS A 1 80 ? 14.536 6.366 -14.712 1.00 92.19 80 LYS A N 1
ATOM 614 C CA . LYS A 1 80 ? 15.578 7.272 -14.213 1.00 92.19 80 LYS A CA 1
ATOM 615 C C . LYS A 1 80 ? 16.570 6.552 -13.301 1.00 92.19 80 LYS A C 1
ATOM 617 O O . LYS A 1 80 ? 17.756 6.860 -13.350 1.00 92.19 80 LYS A O 1
ATOM 622 N N . GLN A 1 81 ? 16.081 5.578 -12.532 1.00 90.88 81 GLN A N 1
ATOM 623 C CA . GLN A 1 81 ? 16.837 4.751 -11.595 1.00 90.88 81 GLN A CA 1
ATOM 624 C C . GLN A 1 81 ? 17.706 5.583 -10.638 1.00 90.88 81 GLN A C 1
ATOM 626 O O . GLN A 1 81 ? 18.834 5.209 -10.312 1.00 90.88 81 GLN A O 1
ATOM 631 N N . GLU A 1 82 ? 17.192 6.737 -10.202 1.00 89.06 82 GLU A N 1
ATOM 632 C CA . GLU A 1 82 ? 17.875 7.642 -9.275 1.00 89.06 82 GLU A CA 1
ATOM 633 C C . GLU A 1 82 ? 17.838 7.113 -7.834 1.00 89.06 82 GLU A C 1
ATOM 635 O O . GLU A 1 82 ? 18.693 7.469 -7.014 1.00 89.06 82 GLU A O 1
ATOM 640 N N . LEU A 1 83 ? 16.865 6.254 -7.506 1.00 85.50 83 LEU A N 1
ATOM 641 C CA . LEU A 1 83 ? 16.749 5.651 -6.186 1.00 85.50 83 LEU A CA 1
ATOM 642 C C . LEU A 1 83 ? 17.843 4.591 -5.963 1.00 85.50 83 LEU A C 1
ATOM 644 O O . LEU A 1 83 ? 18.056 3.718 -6.811 1.00 85.50 83 LEU A O 1
ATOM 648 N N . PRO A 1 84 ? 18.523 4.616 -4.799 1.00 80.88 84 PRO A N 1
ATOM 649 C CA . PRO A 1 84 ? 19.547 3.634 -4.482 1.00 80.88 84 PRO A CA 1
ATOM 650 C C . PRO A 1 84 ? 18.921 2.255 -4.252 1.00 80.88 84 PRO A C 1
ATOM 652 O O . PRO A 1 84 ? 18.038 2.098 -3.410 1.00 80.88 84 PRO A O 1
ATOM 655 N N . LEU A 1 85 ? 19.430 1.246 -4.958 1.00 77.12 85 LEU A N 1
ATOM 656 C CA . LEU A 1 85 ? 19.034 -0.146 -4.760 1.00 77.12 85 LEU A CA 1
ATOM 657 C C . LEU A 1 85 ? 19.709 -0.755 -3.530 1.00 77.12 85 LEU A C 1
ATOM 659 O O . LEU A 1 85 ? 20.885 -0.503 -3.247 1.00 77.12 85 LEU A O 1
ATOM 663 N N . VAL A 1 86 ? 18.983 -1.633 -2.844 1.00 69.88 86 VAL A N 1
ATOM 664 C CA . VAL A 1 86 ? 19.567 -2.569 -1.880 1.00 69.88 86 VAL A CA 1
ATOM 665 C C . VAL A 1 86 ? 20.000 -3.810 -2.658 1.00 69.88 86 VAL A C 1
ATOM 667 O O . VAL A 1 86 ? 19.254 -4.322 -3.478 1.00 69.88 86 VAL A O 1
ATOM 670 N N . GLY A 1 87 ? 21.246 -4.256 -2.482 1.00 65.38 87 GLY A N 1
ATOM 671 C CA . GLY A 1 87 ? 21.782 -5.442 -3.173 1.00 65.38 87 GLY A CA 1
ATOM 672 C C . GLY A 1 87 ? 22.333 -5.209 -4.589 1.00 65.38 87 GLY A C 1
ATOM 673 O O . GLY A 1 87 ? 23.171 -5.992 -5.031 1.00 65.38 87 GLY A O 1
ATOM 674 N N . GLY A 1 88 ? 21.969 -4.104 -5.252 1.00 66.62 88 GLY A N 1
ATOM 675 C CA . GLY A 1 88 ? 22.391 -3.792 -6.628 1.00 66.62 88 GLY A CA 1
ATOM 676 C C . GLY A 1 88 ? 21.715 -4.681 -7.685 1.00 66.62 88 GLY A C 1
ATOM 677 O O . GLY A 1 88 ? 21.079 -5.673 -7.353 1.00 66.62 88 GLY A O 1
ATOM 678 N N . GLY A 1 89 ? 21.837 -4.331 -8.971 1.00 73.81 89 GLY A N 1
ATOM 679 C CA . GLY A 1 89 ? 21.242 -5.100 -10.077 1.00 73.81 89 GLY A CA 1
ATOM 680 C C . GLY A 1 89 ? 20.178 -4.333 -10.865 1.00 73.81 89 GLY A C 1
ATOM 681 O O . GLY A 1 89 ? 20.283 -3.118 -11.025 1.00 73.81 89 GLY A O 1
ATOM 682 N N . CYS A 1 90 ? 19.196 -5.055 -11.413 1.00 78.50 90 CYS A N 1
ATOM 683 C CA . CYS A 1 90 ? 18.093 -4.474 -12.182 1.00 78.50 90 CYS A CA 1
ATOM 684 C C . CYS A 1 90 ? 17.025 -3.906 -11.237 1.00 78.50 90 CYS A C 1
ATOM 686 O O . CYS A 1 90 ? 16.656 -4.560 -10.268 1.00 78.50 90 CYS A O 1
ATOM 688 N N . HIS A 1 91 ? 16.521 -2.706 -11.528 1.00 89.88 91 HIS A N 1
ATOM 689 C CA . HIS A 1 91 ? 15.383 -2.111 -10.821 1.00 89.88 91 HIS A CA 1
ATOM 690 C C . HIS A 1 91 ? 14.112 -2.938 -11.055 1.00 89.88 91 HIS A C 1
ATOM 692 O O . HIS A 1 91 ? 13.728 -3.170 -12.206 1.00 89.88 91 HIS A O 1
ATOM 698 N N . ASP A 1 92 ? 13.416 -3.320 -9.982 1.00 92.25 92 ASP A N 1
ATOM 699 C CA . ASP A 1 92 ? 12.254 -4.216 -10.072 1.00 92.25 92 ASP A CA 1
ATOM 700 C C . ASP A 1 92 ? 11.175 -3.664 -10.998 1.00 92.25 92 ASP A C 1
ATOM 702 O O . ASP A 1 92 ? 10.657 -4.366 -11.864 1.00 92.25 92 ASP A O 1
ATOM 706 N N . TRP A 1 93 ? 10.849 -2.379 -10.844 1.00 94.50 93 TRP A N 1
ATOM 707 C CA . TRP A 1 93 ? 9.816 -1.733 -11.648 1.00 94.50 93 TRP A CA 1
ATOM 708 C C . TRP A 1 93 ? 10.248 -1.495 -13.093 1.00 94.50 93 TRP A C 1
ATOM 710 O O . TRP A 1 93 ? 9.385 -1.475 -13.969 1.00 94.50 93 TRP A O 1
ATOM 720 N N . THR A 1 94 ? 11.552 -1.393 -13.375 1.00 95.06 94 THR A N 1
ATOM 721 C CA . THR A 1 94 ? 12.052 -1.418 -14.757 1.00 95.06 94 THR A CA 1
ATOM 722 C C . THR A 1 94 ? 11.743 -2.762 -15.393 1.00 95.06 94 THR A C 1
ATOM 724 O O . THR A 1 94 ? 11.161 -2.802 -16.476 1.00 95.06 94 THR A O 1
ATOM 727 N N . TYR A 1 95 ? 12.086 -3.858 -14.713 1.00 94.81 95 TYR A N 1
ATOM 728 C CA . TYR A 1 95 ? 11.825 -5.206 -15.206 1.00 94.81 95 TYR A CA 1
ATOM 729 C C . TYR A 1 95 ? 10.320 -5.454 -15.379 1.00 94.81 95 TYR A C 1
ATOM 731 O O . TYR A 1 95 ? 9.871 -5.765 -16.478 1.00 94.81 95 TYR A O 1
ATOM 739 N N . LEU A 1 96 ?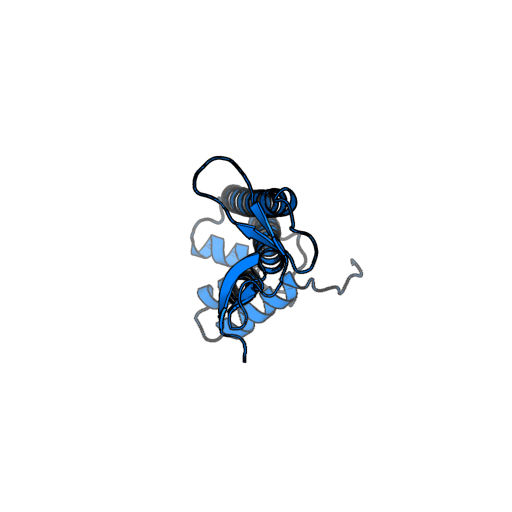 9.520 -5.220 -14.335 1.00 95.69 96 LEU A N 1
ATOM 740 C CA . LEU A 1 96 ? 8.075 -5.466 -14.353 1.00 95.69 96 LEU A CA 1
ATOM 741 C C . LEU A 1 96 ? 7.360 -4.671 -15.449 1.00 95.69 96 LEU A C 1
ATOM 743 O O . LEU A 1 96 ? 6.537 -5.229 -16.170 1.00 95.69 96 LEU A O 1
ATOM 747 N N . LEU A 1 97 ? 7.663 -3.378 -15.599 1.00 96.31 97 LEU A N 1
ATOM 748 C CA . LEU A 1 97 ? 7.036 -2.567 -16.643 1.00 96.31 97 LEU A CA 1
ATOM 749 C C . LEU A 1 97 ? 7.531 -2.933 -18.040 1.00 96.31 97 LEU A C 1
ATOM 751 O O . LEU A 1 97 ? 6.772 -2.778 -18.990 1.00 96.31 97 LEU A O 1
ATOM 755 N N . THR A 1 98 ? 8.762 -3.422 -18.181 1.00 95.94 98 THR A N 1
ATOM 756 C CA . THR A 1 98 ? 9.262 -3.917 -19.469 1.00 95.94 98 THR A CA 1
ATOM 757 C C . THR A 1 98 ? 8.530 -5.192 -19.877 1.00 95.94 98 THR A C 1
ATOM 759 O O . THR A 1 98 ? 8.004 -5.250 -20.983 1.00 95.94 98 THR A O 1
ATOM 762 N N . GLU A 1 99 ? 8.411 -6.164 -18.971 1.00 95.88 99 GLU A N 1
ATOM 763 C CA . GLU A 1 99 ? 7.692 -7.425 -19.216 1.00 95.88 99 GLU A CA 1
ATOM 764 C C . GLU A 1 99 ? 6.193 -7.216 -19.477 1.00 95.88 99 GLU A C 1
ATOM 766 O O . GLU A 1 99 ? 5.577 -7.962 -20.229 1.00 95.88 99 GLU A O 1
ATOM 771 N N . MET A 1 100 ? 5.592 -6.186 -18.874 1.00 95.56 100 MET A N 1
ATOM 772 C CA . MET A 1 100 ? 4.198 -5.809 -19.133 1.00 95.56 100 MET A CA 1
ATOM 773 C C . MET A 1 100 ? 4.021 -4.909 -20.366 1.00 95.56 100 MET A C 1
ATOM 775 O O . MET A 1 100 ? 2.899 -4.486 -20.629 1.00 95.56 100 MET A O 1
ATOM 779 N N . GLU A 1 101 ? 5.096 -4.564 -21.084 1.00 96.12 101 GLU A N 1
ATOM 780 C CA . GLU A 1 101 ? 5.090 -3.605 -22.204 1.00 96.12 101 GLU A CA 1
ATOM 781 C C . GLU A 1 101 ? 4.574 -2.197 -21.820 1.00 96.12 101 GLU A C 1
ATOM 783 O O . GLU A 1 101 ? 4.110 -1.416 -22.649 1.00 96.12 101 GLU A O 1
ATOM 788 N N . LEU A 1 102 ? 4.691 -1.833 -20.540 1.00 96.12 102 LEU A N 1
ATOM 789 C CA . LEU A 1 102 ? 4.237 -0.568 -19.952 1.00 96.12 102 LEU A CA 1
ATOM 790 C C . LEU A 1 102 ? 5.385 0.376 -19.570 1.00 96.12 102 LEU A C 1
ATOM 792 O O . LEU A 1 102 ? 5.145 1.399 -18.928 1.00 96.12 102 LEU A O 1
ATOM 796 N N . ILE A 1 103 ? 6.629 0.078 -19.954 1.00 95.62 103 ILE A N 1
ATOM 797 C CA . ILE A 1 103 ? 7.795 0.899 -19.588 1.00 95.62 103 ILE A CA 1
ATOM 798 C C . ILE A 1 103 ? 7.687 2.342 -20.100 1.00 95.62 103 ILE A C 1
ATOM 800 O O . ILE A 1 103 ? 8.159 3.256 -19.443 1.00 95.62 103 ILE A O 1
ATOM 804 N N . ALA A 1 104 ? 6.981 2.595 -21.205 1.00 94.75 104 ALA A N 1
ATOM 805 C CA . ALA A 1 104 ? 6.712 3.957 -21.681 1.00 94.75 104 ALA A CA 1
ATOM 806 C C . ALA A 1 104 ? 5.699 4.737 -20.810 1.00 94.75 104 ALA A C 1
ATOM 808 O O . ALA A 1 104 ? 5.522 5.941 -20.989 1.00 94.75 104 ALA A O 1
ATOM 809 N N . HIS A 1 105 ? 5.028 4.069 -19.870 1.00 95.06 105 HIS A N 1
ATOM 810 C CA . HIS A 1 105 ? 3.940 4.608 -19.054 1.00 95.06 105 HIS A CA 1
ATOM 811 C C . HIS A 1 105 ? 4.284 4.693 -17.557 1.00 95.06 105 HIS A C 1
ATOM 813 O O . HIS A 1 105 ? 3.374 4.718 -16.725 1.00 95.06 105 HIS A O 1
ATOM 819 N N . THR A 1 106 ? 5.569 4.786 -17.192 1.00 95.19 106 THR A N 1
ATOM 820 C CA . THR A 1 106 ? 6.033 4.897 -15.790 1.00 95.19 106 THR A CA 1
ATOM 821 C C . THR A 1 106 ? 5.274 5.953 -14.984 1.00 95.19 106 THR A C 1
ATOM 823 O O . THR A 1 106 ? 4.758 5.655 -13.909 1.00 95.19 106 THR A O 1
ATOM 826 N N . GLU A 1 107 ? 5.133 7.172 -15.512 1.00 94.50 107 GLU A N 1
ATOM 827 C CA . GLU A 1 107 ? 4.426 8.263 -14.828 1.00 94.50 107 GLU A CA 1
ATOM 828 C C . GLU A 1 107 ? 2.933 7.977 -14.632 1.00 94.50 107 GLU A C 1
ATOM 830 O O . GLU A 1 107 ? 2.351 8.352 -13.613 1.00 94.50 107 GLU A O 1
ATOM 835 N N . GLY A 1 108 ? 2.302 7.320 -15.610 1.00 96.62 108 GLY A N 1
ATOM 836 C CA . GLY A 1 108 ? 0.900 6.919 -15.533 1.00 96.62 108 GLY A CA 1
ATOM 837 C C . GLY A 1 108 ? 0.692 5.881 -14.436 1.00 96.62 108 GLY A C 1
ATOM 838 O O . GLY A 1 108 ? -0.170 6.058 -13.573 1.00 96.62 108 GLY A O 1
ATOM 839 N N . THR A 1 109 ? 1.541 4.853 -14.417 1.00 96.38 109 THR A N 1
ATOM 840 C CA . THR A 1 109 ? 1.555 3.817 -13.382 1.00 96.38 109 THR A CA 1
ATOM 841 C C . THR A 1 109 ? 1.775 4.419 -11.997 1.00 96.38 109 THR A C 1
ATOM 843 O O . THR A 1 109 ? 0.968 4.196 -11.094 1.00 96.38 109 THR A O 1
ATOM 846 N N . ALA A 1 110 ? 2.805 5.256 -11.839 1.00 96.62 110 ALA A N 1
ATOM 847 C CA . ALA A 1 110 ? 3.086 5.956 -10.590 1.00 96.62 110 ALA A CA 1
ATOM 848 C C . ALA A 1 110 ? 1.872 6.763 -10.114 1.00 96.62 110 ALA A C 1
ATOM 850 O O . ALA A 1 110 ? 1.463 6.659 -8.961 1.00 96.62 110 ALA A O 1
ATOM 851 N N . ARG A 1 111 ? 1.225 7.515 -11.010 1.00 98.06 111 ARG A N 1
ATOM 852 C CA . ARG A 1 111 ? 0.055 8.336 -10.675 1.00 98.06 111 ARG A CA 1
ATOM 853 C C . ARG A 1 111 ? -1.135 7.504 -10.206 1.00 98.06 111 ARG A C 1
ATOM 855 O O . ARG A 1 111 ? -1.792 7.887 -9.240 1.00 98.06 111 ARG A O 1
ATOM 862 N N . VAL A 1 112 ? -1.421 6.380 -10.862 1.00 98.12 112 VAL A N 1
ATOM 863 C CA . VAL A 1 112 ? -2.507 5.474 -10.451 1.00 98.12 112 VAL A CA 1
ATOM 864 C C . VAL A 1 112 ? -2.245 4.933 -9.047 1.00 98.12 112 VAL A C 1
ATOM 866 O O . VAL A 1 112 ? -3.125 5.003 -8.188 1.00 98.12 112 VAL A O 1
ATOM 869 N N . ILE A 1 113 ? -1.023 4.460 -8.789 1.00 97.94 113 ILE A N 1
ATOM 870 C CA . ILE A 1 113 ? -0.630 3.928 -7.480 1.00 97.94 113 ILE A CA 1
ATOM 871 C C . ILE A 1 113 ? -0.678 5.032 -6.413 1.00 97.94 113 ILE A C 1
ATOM 873 O O . ILE A 1 113 ? -1.191 4.805 -5.318 1.00 97.94 113 ILE A O 1
ATOM 877 N N . PHE A 1 114 ? -0.224 6.246 -6.740 1.00 98.19 114 PHE A N 1
ATOM 878 C CA . PHE A 1 114 ? -0.264 7.403 -5.846 1.00 98.19 114 PHE A CA 1
ATOM 879 C C . PHE A 1 114 ? -1.695 7.743 -5.416 1.00 98.19 114 PHE A C 1
ATOM 881 O O . PHE A 1 114 ? -1.963 7.939 -4.227 1.00 98.19 114 PHE A O 1
ATOM 888 N N . TRP A 1 115 ? -2.637 7.793 -6.364 1.00 98.50 115 TRP A N 1
ATOM 889 C CA . TRP A 1 115 ? -4.038 8.075 -6.049 1.00 98.50 115 TRP A CA 1
ATOM 890 C C . TRP A 1 115 ? -4.683 6.950 -5.246 1.00 98.50 115 TRP A C 1
ATOM 892 O O . TRP A 1 115 ? -5.426 7.236 -4.307 1.00 98.50 115 TRP A O 1
ATOM 902 N N . ALA A 1 116 ? -4.361 5.691 -5.551 1.00 98.38 116 ALA A N 1
ATOM 903 C CA . ALA A 1 116 ? -4.813 4.552 -4.759 1.00 98.38 116 ALA A CA 1
ATOM 904 C C . ALA A 1 116 ? -4.297 4.634 -3.311 1.00 98.38 116 ALA A C 1
ATOM 906 O O . ALA A 1 116 ? -5.087 4.544 -2.371 1.00 98.38 116 ALA A O 1
ATOM 907 N N . GLY A 1 117 ? -2.999 4.885 -3.116 1.00 98.06 117 GLY A N 1
ATOM 908 C CA . GLY A 1 117 ? -2.397 5.058 -1.792 1.00 98.06 117 GLY A CA 1
ATOM 909 C C . GLY A 1 117 ? -2.993 6.230 -1.018 1.00 98.06 117 GLY A C 1
ATOM 910 O O . GLY A 1 117 ? -3.394 6.075 0.137 1.00 98.06 117 GLY A O 1
ATOM 911 N N . SER A 1 118 ? -3.153 7.377 -1.679 1.00 98.44 118 SER A N 1
ATOM 912 C CA . SER A 1 118 ? -3.798 8.559 -1.101 1.00 98.44 118 SER A CA 1
ATOM 913 C C . SER A 1 118 ? -5.230 8.255 -0.657 1.00 98.44 118 SER A C 1
ATOM 915 O O . SER A 1 118 ? -5.607 8.578 0.469 1.00 98.44 118 SER A O 1
ATOM 917 N N . ALA A 1 119 ? -6.023 7.584 -1.498 1.00 98.62 119 ALA A N 1
ATOM 918 C CA . ALA A 1 119 ? -7.393 7.204 -1.163 1.00 98.62 119 ALA A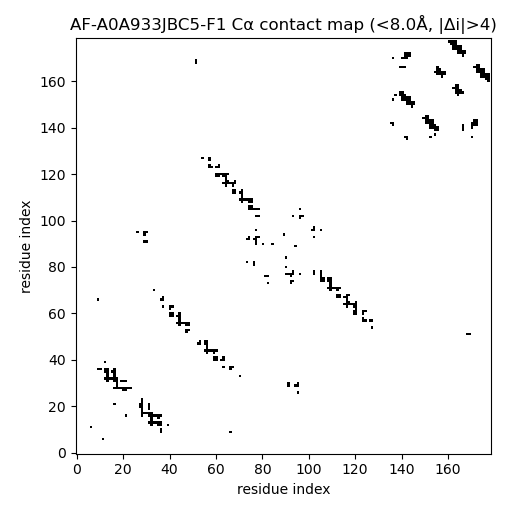 CA 1
ATOM 919 C C . ALA A 1 119 ? -7.450 6.290 0.072 1.00 98.62 119 ALA A C 1
ATOM 921 O O . ALA A 1 119 ? -8.280 6.507 0.956 1.00 98.62 119 ALA A O 1
ATOM 922 N N . VAL A 1 120 ? -6.539 5.314 0.176 1.00 98.50 120 VAL A N 1
ATOM 923 C CA . VAL A 1 120 ? -6.437 4.423 1.344 1.00 98.50 120 VAL A CA 1
ATOM 924 C C . VAL A 1 120 ? -6.088 5.206 2.614 1.00 98.50 120 VAL A C 1
ATOM 926 O O . VAL A 1 120 ? -6.719 4.992 3.653 1.00 98.50 120 VAL A O 1
ATOM 929 N N . ILE A 1 121 ? -5.142 6.150 2.539 1.00 98.56 121 ILE A N 1
ATOM 930 C CA . ILE A 1 121 ? -4.780 7.020 3.669 1.00 98.56 121 ILE A CA 1
ATOM 931 C C . ILE A 1 121 ? -5.984 7.841 4.127 1.00 98.56 121 ILE A C 1
ATOM 933 O O . ILE A 1 121 ? -6.327 7.816 5.311 1.00 98.56 121 ILE A O 1
ATOM 937 N N . PHE A 1 122 ? -6.653 8.543 3.210 1.00 98.56 122 PHE A N 1
ATOM 938 C CA . PHE A 1 122 ? -7.804 9.375 3.562 1.00 98.56 122 PHE A CA 1
ATOM 939 C C . PHE A 1 122 ? -8.954 8.549 4.129 1.00 98.56 122 PHE A C 1
ATOM 941 O O . PHE A 1 122 ? -9.568 8.958 5.114 1.00 98.56 122 PHE A O 1
ATOM 948 N N . TYR A 1 123 ? -9.209 7.365 3.574 1.00 98.44 123 TYR A N 1
ATOM 949 C CA . TYR A 1 123 ? -10.210 6.456 4.115 1.00 98.44 123 TYR A CA 1
ATOM 950 C C . TYR A 1 123 ? -9.852 5.996 5.535 1.00 98.44 123 TYR A C 1
ATOM 952 O O . TYR A 1 123 ? -10.702 6.016 6.425 1.00 98.44 123 TYR A O 1
ATOM 960 N N . SER A 1 124 ? -8.585 5.667 5.794 1.00 98.06 124 SER A N 1
ATOM 961 C CA . SER A 1 124 ? -8.118 5.342 7.143 1.00 98.06 124 SER A CA 1
ATOM 962 C C . SER A 1 124 ? -8.310 6.505 8.122 1.00 98.06 124 SER A C 1
ATOM 964 O O . SER A 1 124 ? -8.834 6.313 9.220 1.00 98.06 124 SER A O 1
ATOM 966 N N . LEU A 1 125 ? -7.928 7.724 7.732 1.00 98.00 125 LEU A N 1
ATOM 967 C CA . LEU A 1 125 ? -8.102 8.917 8.566 1.00 98.00 125 LEU A CA 1
ATOM 968 C C . LEU A 1 125 ? -9.579 9.213 8.839 1.00 98.00 125 LEU A C 1
ATOM 970 O O . LEU A 1 125 ? -9.935 9.540 9.969 1.00 98.00 125 LEU A O 1
ATOM 974 N N . TYR A 1 126 ? -10.442 9.037 7.838 1.00 97.38 126 TYR A N 1
ATOM 975 C CA . TYR A 1 126 ? -11.889 9.135 7.996 1.00 97.38 126 TYR A CA 1
ATOM 976 C C . TYR A 1 126 ? -12.418 8.137 9.036 1.00 97.38 126 TYR A C 1
ATOM 978 O O . TYR A 1 126 ? -13.181 8.522 9.923 1.00 97.38 126 TYR A O 1
ATOM 986 N N . LEU A 1 127 ? -11.977 6.874 8.991 1.00 94.94 127 LEU A N 1
ATOM 987 C CA . LEU A 1 127 ? -12.367 5.860 9.976 1.00 94.94 127 LEU A CA 1
ATOM 988 C C . LEU A 1 127 ? -11.896 6.213 11.394 1.00 94.94 127 LEU A C 1
ATOM 990 O O . LEU A 1 127 ? -12.682 6.106 12.338 1.00 94.94 127 LEU A O 1
ATOM 994 N N . ILE A 1 128 ? -10.644 6.662 11.541 1.00 94.62 128 ILE A N 1
ATOM 995 C CA . ILE A 1 128 ? -10.084 7.093 12.832 1.00 94.62 128 ILE A CA 1
ATOM 996 C C . ILE A 1 128 ? -10.869 8.287 13.373 1.00 94.62 128 ILE A C 1
ATOM 998 O O . ILE A 1 128 ? -11.266 8.278 14.536 1.00 94.62 128 ILE A O 1
ATOM 1002 N N . GLY A 1 129 ? -11.130 9.291 12.532 1.00 93.31 129 GLY A N 1
ATOM 1003 C CA . GLY A 1 129 ? -11.923 10.464 12.890 1.00 93.31 129 GLY A CA 1
ATOM 1004 C C . GLY A 1 129 ? -13.319 10.068 13.360 1.00 93.31 129 GLY A C 1
ATOM 1005 O O . GLY A 1 129 ? -13.715 10.402 14.475 1.00 93.31 129 GLY A O 1
ATOM 1006 N N . ASN A 1 130 ? -14.034 9.267 12.569 1.00 90.94 130 ASN A N 1
ATOM 1007 C CA . ASN A 1 130 ? -15.363 8.771 12.922 1.00 90.94 130 ASN A CA 1
ATOM 1008 C C . ASN A 1 130 ? -15.393 8.015 14.255 1.00 90.94 130 ASN A C 1
ATOM 1010 O O . ASN A 1 130 ? -16.369 8.124 14.994 1.00 90.94 130 ASN A O 1
ATOM 1014 N N . ASP A 1 131 ? -14.364 7.228 14.567 1.00 86.94 131 ASP A N 1
ATOM 1015 C CA . ASP A 1 131 ? -14.281 6.510 15.839 1.00 86.94 131 ASP A CA 1
ATOM 1016 C C . ASP A 1 131 ? -13.831 7.404 17.005 1.00 86.94 131 ASP A C 1
ATOM 1018 O O . ASP A 1 131 ? -14.230 7.160 18.145 1.00 86.94 131 ASP A O 1
ATOM 1022 N N . ALA A 1 132 ? -13.050 8.455 16.745 1.00 86.00 132 ALA A N 1
ATOM 1023 C CA . ALA A 1 132 ? -12.635 9.433 17.748 1.00 86.00 132 ALA A CA 1
ATOM 1024 C C . ALA A 1 132 ? -13.787 10.349 18.189 1.00 86.00 132 ALA A C 1
ATOM 1026 O O . ALA A 1 132 ? -13.873 10.687 19.368 1.00 86.00 132 ALA A O 1
ATOM 1027 N N . PHE A 1 133 ? -14.690 10.708 17.270 1.00 82.69 133 PHE A N 1
ATOM 1028 C CA . PHE A 1 133 ? -15.861 11.541 17.566 1.00 82.69 133 PHE A CA 1
ATOM 1029 C C . PHE A 1 133 ? -17.040 10.769 18.178 1.00 82.69 133 PHE A C 1
ATOM 1031 O O . PHE A 1 133 ? -18.017 11.384 18.609 1.00 82.69 133 PHE A O 1
ATOM 1038 N N . LYS A 1 134 ? -16.975 9.433 18.260 1.00 76.81 134 LYS A N 1
ATOM 1039 C CA . LYS A 1 134 ? -17.998 8.652 18.968 1.00 76.81 134 LYS A CA 1
ATOM 1040 C C . LYS A 1 134 ? -17.860 8.863 20.479 1.00 76.81 134 LYS A C 1
ATOM 1042 O O . LYS A 1 134 ? -16.759 8.693 21.011 1.00 76.81 134 LYS A O 1
ATOM 1047 N N . PRO A 1 135 ? -18.959 9.176 21.193 1.00 65.00 135 PRO A N 1
ATOM 1048 C CA . PRO A 1 135 ? -18.914 9.299 22.639 1.00 65.00 135 PRO A CA 1
ATOM 1049 C C . PRO A 1 135 ? -18.401 7.992 23.242 1.00 65.00 135 PRO A C 1
ATOM 1051 O O . PRO A 1 135 ? -18.870 6.908 22.892 1.00 65.00 135 PRO A O 1
ATOM 1054 N N . ARG A 1 136 ? -17.425 8.087 24.146 1.00 67.19 136 ARG A N 1
ATOM 1055 C CA . ARG A 1 136 ? -17.002 6.942 24.951 1.00 67.19 136 ARG A CA 1
ATOM 1056 C C . ARG A 1 136 ? -17.791 6.964 26.252 1.00 67.19 136 ARG A C 1
ATOM 1058 O O . ARG A 1 136 ? -17.816 8.006 26.909 1.00 67.19 136 ARG A O 1
ATOM 1065 N N . PRO A 1 137 ? -18.427 5.853 26.645 1.00 64.44 137 PRO A N 1
ATOM 1066 C CA . PRO A 1 137 ? -19.058 5.802 27.949 1.00 64.44 137 PRO A CA 1
ATOM 1067 C C . PRO A 1 137 ? -17.995 5.924 29.054 1.00 64.44 137 PRO A C 1
ATOM 1069 O O . PRO A 1 137 ? -16.836 5.540 28.843 1.00 64.44 137 PRO A O 1
ATOM 1072 N N . PRO A 1 138 ? -18.369 6.422 30.244 1.00 66.50 138 PRO A N 1
ATOM 1073 C CA . PRO A 1 138 ? -17.519 6.360 31.427 1.00 66.50 138 PRO A CA 1
ATOM 1074 C C . PRO A 1 138 ? -17.023 4.930 31.685 1.00 66.50 138 PRO A C 1
ATOM 1076 O O . PRO A 1 138 ? -17.671 3.956 31.292 1.00 66.50 138 PRO A O 1
ATOM 1079 N N . ARG A 1 139 ? -15.872 4.778 32.356 1.00 64.12 139 ARG A N 1
ATOM 1080 C CA . ARG A 1 139 ? -15.334 3.444 32.681 1.00 64.12 139 ARG A CA 1
ATOM 1081 C C . ARG A 1 139 ? -16.379 2.619 33.433 1.00 64.12 139 ARG A C 1
ATOM 1083 O O . ARG A 1 139 ? -16.967 3.094 34.396 1.00 64.12 139 ARG A O 1
ATOM 1090 N N . GLY A 1 140 ? -16.568 1.377 32.996 1.00 60.84 140 GLY A N 1
ATOM 1091 C CA . GLY A 1 140 ? -17.578 0.484 33.556 1.00 60.84 140 GLY A CA 1
ATOM 1092 C C . GLY A 1 140 ? -18.974 0.686 32.975 1.00 60.84 140 GLY A C 1
ATOM 1093 O O . GLY A 1 140 ? -19.845 -0.098 33.311 1.00 60.84 140 GLY A O 1
ATOM 1094 N N . CYS A 1 141 ? -19.198 1.657 32.089 1.00 64.69 141 CYS A N 1
ATOM 1095 C CA . CYS A 1 141 ? -20.470 1.853 31.406 1.00 64.69 141 CYS A CA 1
ATOM 1096 C C . CYS A 1 141 ? -20.362 1.520 29.910 1.00 64.69 141 CYS A C 1
ATOM 1098 O O . CYS A 1 141 ? -19.276 1.556 29.330 1.00 64.69 141 CYS A O 1
ATOM 1100 N N . CYS A 1 142 ? -21.480 1.193 29.274 1.00 65.88 142 CYS A N 1
ATOM 1101 C CA . CYS A 1 142 ? -21.581 0.992 27.823 1.00 65.88 142 CYS A CA 1
ATOM 1102 C C . CYS A 1 142 ? -22.470 2.100 27.201 1.00 65.88 142 CYS A C 1
ATOM 1104 O O . CYS A 1 142 ? -22.952 2.949 27.962 1.00 65.88 142 CYS A O 1
ATOM 1106 N N . ILE A 1 143 ? -22.714 2.108 25.866 1.00 64.44 143 ILE A N 1
ATOM 1107 C CA . ILE A 1 143 ? -23.729 2.982 25.177 1.00 64.44 143 ILE A CA 1
ATOM 1108 C C . ILE A 1 143 ? -24.785 2.221 24.328 1.00 64.44 143 ILE A C 1
ATOM 1110 O O . ILE A 1 143 ? -24.409 1.595 23.336 1.00 64.44 143 ILE A O 1
ATOM 1114 N N . ASN A 1 144 ? -26.067 2.183 24.725 1.00 62.09 144 ASN A N 1
ATOM 1115 C CA . ASN A 1 144 ? -27.078 1.332 24.094 1.00 62.09 144 ASN A CA 1
ATOM 1116 C C . ASN A 1 144 ? -27.702 2.192 23.007 1.00 62.09 144 ASN A C 1
ATOM 1118 O O . ASN A 1 144 ? -28.296 3.225 23.346 1.00 62.09 144 ASN A O 1
ATOM 1122 N N . PRO A 1 145 ? -27.547 1.828 21.726 1.00 55.16 145 PRO A N 1
ATOM 1123 C CA . PRO A 1 145 ? -28.265 2.501 20.666 1.00 55.16 145 PRO A CA 1
ATOM 1124 C C . PRO A 1 145 ? -29.742 2.100 20.779 1.00 55.16 145 PRO A C 1
ATOM 1126 O O . PRO A 1 145 ? -30.193 1.137 20.166 1.00 55.16 145 PRO A O 1
ATOM 1129 N N . GLY A 1 146 ? -30.488 2.813 21.625 1.00 49.41 146 GLY A N 1
ATOM 1130 C CA . GLY A 1 146 ? -31.935 2.683 21.704 1.00 49.41 146 GLY A CA 1
ATOM 1131 C C . GLY A 1 146 ? -32.568 3.050 20.362 1.00 49.41 146 GLY A C 1
ATOM 1132 O O . GLY A 1 146 ? -32.091 3.941 19.660 1.00 49.41 146 GLY A O 1
ATOM 1133 N N . PHE A 1 147 ? -33.650 2.355 20.013 1.00 48.50 147 PHE A N 1
ATOM 1134 C CA . PHE A 1 147 ? -34.297 2.388 18.694 1.00 48.50 147 PHE A CA 1
ATOM 1135 C C . PHE A 1 147 ? -34.875 3.763 18.296 1.00 48.50 147 PHE A C 1
ATOM 1137 O O . PHE A 1 147 ? -35.277 3.959 17.153 1.00 48.50 147 PHE A O 1
ATOM 1144 N N . THR A 1 148 ? -34.899 4.736 19.208 1.00 41.91 148 THR A N 1
ATOM 1145 C CA . THR A 1 148 ? -35.428 6.082 18.973 1.00 41.91 148 THR A CA 1
ATOM 1146 C C . THR A 1 148 ? -34.588 7.123 19.718 1.00 41.91 148 THR A C 1
ATOM 1148 O O . THR A 1 148 ? -34.722 7.290 20.926 1.00 41.91 148 THR A O 1
ATOM 1151 N N . GLN A 1 149 ? -33.716 7.817 18.979 1.00 43.03 149 GLN A N 1
ATOM 1152 C CA . GLN A 1 149 ? -33.185 9.153 19.298 1.00 43.03 149 GLN A CA 1
ATOM 1153 C C . GLN A 1 149 ? -32.630 9.361 20.723 1.00 43.03 149 GLN A C 1
ATOM 1155 O O . GLN A 1 149 ? -33.057 10.236 21.468 1.00 43.03 149 GLN A O 1
ATOM 1160 N N . GLY A 1 150 ? -31.603 8.595 21.090 1.00 53.09 150 GLY A N 1
ATOM 1161 C CA . GLY A 1 150 ? -30.811 8.894 22.280 1.00 53.09 150 GLY A CA 1
ATOM 1162 C C . GLY A 1 150 ? -29.845 7.778 22.646 1.00 53.09 150 GLY A C 1
ATOM 1163 O O . GLY A 1 150 ? -30.152 6.597 22.504 1.00 53.09 150 GLY A O 1
ATOM 1164 N N . TYR A 1 151 ? -28.663 8.154 23.127 1.00 54.88 151 TYR A N 1
ATOM 1165 C CA . TYR A 1 151 ? -27.730 7.220 23.744 1.00 54.88 151 TYR A CA 1
ATOM 1166 C C . TYR A 1 151 ? -28.112 7.046 25.215 1.00 54.88 151 TYR A C 1
ATOM 1168 O O . TYR A 1 151 ? -27.992 7.988 25.997 1.00 54.88 151 TYR A O 1
ATOM 1176 N N . THR A 1 152 ? -28.544 5.851 25.619 1.00 58.44 152 THR A N 1
ATOM 1177 C CA . THR A 1 152 ? -28.686 5.527 27.045 1.00 58.44 152 THR A CA 1
ATOM 1178 C C . THR A 1 152 ? -27.384 4.902 27.526 1.00 58.44 152 THR A C 1
ATOM 1180 O O . THR A 1 152 ? -26.988 3.847 27.036 1.00 58.44 152 THR A O 1
ATOM 1183 N N . VAL A 1 153 ? -26.700 5.543 28.474 1.00 61.16 153 VAL A N 1
ATOM 1184 C CA . VAL A 1 153 ? -25.514 4.980 29.137 1.00 61.16 153 VAL A CA 1
ATOM 1185 C C . VAL A 1 153 ? -25.996 4.030 30.229 1.00 61.16 153 VAL A C 1
ATOM 1187 O O . VAL A 1 153 ? -26.813 4.432 31.051 1.00 61.16 153 VAL A O 1
ATOM 1190 N N . TYR A 1 154 ? -25.490 2.794 30.269 1.00 66.12 154 TYR A N 1
ATOM 1191 C CA . TYR A 1 154 ? -25.707 1.941 31.445 1.00 66.12 154 TYR A CA 1
ATOM 1192 C C . TYR A 1 154 ? -24.365 1.561 32.026 1.00 66.12 154 TYR A C 1
ATOM 1194 O O . TYR A 1 154 ? -23.461 1.170 31.289 1.00 66.12 154 TYR A O 1
ATOM 1202 N N . CYS A 1 155 ? -24.259 1.687 33.338 1.00 60.75 155 CYS A N 1
ATOM 1203 C CA . CYS A 1 155 ? -23.068 1.363 34.094 1.00 60.75 155 CYS A CA 1
ATOM 1204 C C . CYS A 1 155 ? -23.186 -0.039 34.685 1.00 60.75 155 CYS A C 1
ATOM 1206 O O . CYS A 1 155 ? -24.266 -0.460 35.092 1.00 60.75 155 CYS A O 1
ATOM 1208 N N . SER A 1 156 ? -22.067 -0.758 34.696 1.00 64.75 156 SER A N 1
ATOM 1209 C CA . SER A 1 156 ? -21.916 -2.079 35.290 1.00 64.75 156 SER A CA 1
ATOM 1210 C C . SER A 1 156 ? -22.457 -2.044 36.710 1.00 64.75 156 SER A C 1
ATOM 1212 O O . SER A 1 156 ? -22.072 -1.204 37.525 1.00 64.75 156 SER A O 1
ATOM 1214 N N . GLY A 1 157 ? -23.397 -2.940 36.971 1.00 64.62 157 GLY A N 1
ATOM 1215 C CA . GLY A 1 157 ? -24.191 -2.956 38.183 1.00 64.62 157 GLY A CA 1
ATOM 1216 C C . GLY A 1 157 ? -25.106 -4.173 38.202 1.00 64.62 157 GLY A C 1
ATOM 1217 O O . GLY A 1 157 ? -25.374 -4.799 37.170 1.00 64.62 157 GLY A O 1
ATOM 1218 N N . ARG A 1 158 ? -25.555 -4.537 39.402 1.00 61.38 158 ARG A N 1
ATOM 1219 C CA . ARG A 1 158 ? -26.503 -5.631 39.608 1.00 61.38 158 ARG A CA 1
ATOM 1220 C C . ARG A 1 158 ? -27.913 -5.091 39.339 1.00 61.38 158 ARG A C 1
ATOM 1222 O O . ARG A 1 158 ? -28.331 -4.148 40.002 1.00 61.38 158 ARG A O 1
ATOM 1229 N N . ILE A 1 159 ? -28.616 -5.651 38.352 1.00 65.06 159 ILE A N 1
ATOM 1230 C CA . ILE A 1 159 ? -29.966 -5.196 37.945 1.00 65.06 159 ILE A CA 1
ATOM 1231 C C . ILE A 1 159 ? -31.050 -6.024 38.655 1.00 65.06 159 ILE A C 1
ATOM 1233 O O . ILE A 1 159 ? -32.137 -5.541 38.948 1.00 65.06 159 ILE A O 1
ATOM 1237 N N . HIS A 1 160 ? -30.730 -7.287 38.941 1.00 59.78 160 HIS A N 1
ATOM 1238 C CA . HIS A 1 160 ? -31.549 -8.261 39.660 1.00 59.78 160 HIS A CA 1
ATOM 1239 C C . HIS A 1 160 ? -30.605 -9.135 40.506 1.00 59.78 160 HIS A C 1
ATOM 1241 O O . HIS A 1 160 ? -29.444 -9.273 40.112 1.00 59.78 160 HIS A O 1
ATOM 1247 N N . PRO A 1 161 ? -31.032 -9.769 41.619 1.00 66.19 161 PRO A N 1
ATOM 1248 C CA . PRO A 1 161 ? -30.173 -10.640 42.435 1.00 66.19 161 PRO A CA 1
ATOM 1249 C C . PRO A 1 161 ? -29.359 -11.681 41.649 1.00 66.19 161 PRO A C 1
ATOM 1251 O O . PRO A 1 161 ? -28.283 -12.058 42.098 1.00 66.19 161 PRO A O 1
ATOM 1254 N N . THR A 1 162 ? -29.835 -12.087 40.471 1.00 62.97 162 THR A N 1
ATOM 1255 C CA . THR A 1 162 ? -29.220 -13.089 39.588 1.00 62.97 162 THR A CA 1
ATOM 1256 C C . THR A 1 162 ? -28.695 -12.538 38.258 1.00 62.97 162 THR A C 1
ATOM 1258 O O . THR A 1 162 ? -28.185 -13.318 37.461 1.00 62.97 162 THR A O 1
ATOM 1261 N N . LEU A 1 163 ? -28.817 -11.234 37.969 1.00 56.66 163 LEU A N 1
ATOM 1262 C CA . LEU A 1 163 ? -28.437 -10.655 36.671 1.00 56.66 163 LEU A CA 1
ATOM 1263 C C . LEU A 1 163 ? -27.484 -9.470 36.837 1.00 56.66 163 LEU A C 1
ATOM 1265 O O . LEU A 1 163 ? -27.771 -8.502 37.551 1.00 56.66 163 LEU A O 1
ATOM 1269 N N . HIS A 1 164 ? -26.368 -9.533 36.116 1.00 65.44 164 HIS A N 1
ATOM 1270 C CA . HIS A 1 164 ? -25.380 -8.470 36.008 1.00 65.44 164 HIS A CA 1
ATOM 1271 C C . HIS A 1 164 ? -25.417 -7.846 34.618 1.00 65.44 164 HIS A C 1
ATOM 1273 O O . HIS A 1 164 ? -25.506 -8.537 33.599 1.00 65.44 164 HIS A O 1
ATOM 1279 N N . MET A 1 165 ? -25.308 -6.521 34.584 1.00 65.81 165 MET A N 1
ATOM 1280 C CA . MET A 1 165 ? -25.050 -5.805 33.346 1.00 65.81 165 MET A CA 1
ATOM 1281 C C . MET A 1 165 ? -23.554 -5.839 33.058 1.00 65.81 165 MET A C 1
ATOM 1283 O O . MET A 1 165 ? -22.757 -5.392 33.885 1.00 65.81 165 MET A O 1
ATOM 1287 N N . VAL A 1 166 ? -23.172 -6.368 31.897 1.00 62.91 166 VAL A N 1
ATOM 1288 C CA . VAL A 1 166 ? -21.769 -6.515 31.508 1.00 62.91 166 VAL A CA 1
ATOM 1289 C C . VAL A 1 166 ? -21.514 -5.765 30.208 1.00 62.91 166 VAL A C 1
ATOM 1291 O O . VAL A 1 166 ? -22.303 -5.819 29.262 1.00 62.91 166 VAL A O 1
ATOM 1294 N N . CYS A 1 167 ? -20.384 -5.063 30.179 1.00 63.81 167 CYS A N 1
ATOM 1295 C CA . CYS A 1 167 ? -19.848 -4.445 28.978 1.00 63.81 167 CYS A CA 1
ATOM 1296 C C . CYS A 1 167 ? -18.841 -5.371 28.319 1.00 63.81 167 CYS A C 1
ATOM 1298 O O . CYS A 1 167 ? -17.854 -5.739 28.961 1.00 63.81 167 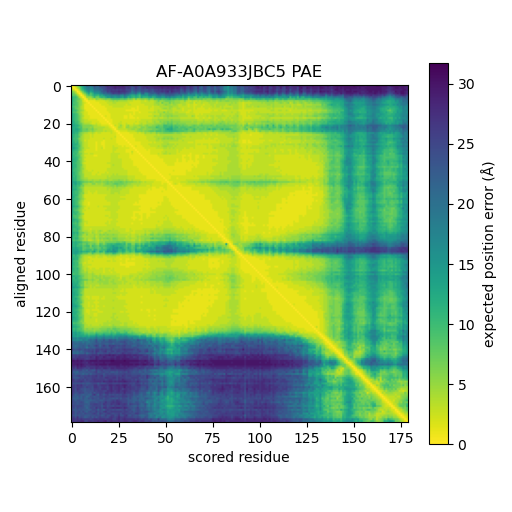CYS A O 1
ATOM 1300 N N . ASP A 1 168 ? -19.035 -5.708 27.044 1.00 62.44 168 ASP A N 1
ATOM 1301 C CA . ASP A 1 168 ? -17.949 -6.333 26.290 1.00 62.44 168 ASP A CA 1
ATOM 1302 C C . ASP A 1 168 ? -16.876 -5.295 25.901 1.00 62.44 168 ASP A C 1
ATOM 1304 O O . ASP A 1 168 ? -17.054 -4.077 26.006 1.00 62.44 168 ASP A O 1
ATOM 1308 N N . LYS A 1 169 ? -15.732 -5.778 25.406 1.00 59.94 169 LYS A N 1
ATOM 1309 C CA . LYS A 1 169 ? -14.605 -4.931 24.971 1.00 59.94 169 LYS A CA 1
ATOM 1310 C C . LYS A 1 169 ? -14.926 -4.007 23.786 1.00 59.94 169 LYS A C 1
ATOM 1312 O O . LYS A 1 169 ? -14.138 -3.121 23.480 1.00 59.94 169 LYS A O 1
ATOM 1317 N N . SER A 1 170 ? -16.051 -4.220 23.113 1.00 55.50 170 SER A N 1
ATOM 1318 C CA . SER A 1 170 ? -16.572 -3.392 22.024 1.00 55.50 170 SER A CA 1
ATOM 1319 C C . SER A 1 170 ? -17.670 -2.422 22.478 1.00 55.50 170 SER A C 1
ATOM 1321 O O . SER A 1 170 ? -18.360 -1.850 21.637 1.00 55.50 170 SER A O 1
ATOM 1323 N N . HIS A 1 171 ? -17.809 -2.208 23.794 1.00 60.38 171 HIS A N 1
ATOM 1324 C CA . HIS A 1 171 ? -18.802 -1.325 24.412 1.00 60.38 171 HIS A CA 1
ATOM 1325 C C . HIS A 1 171 ? -20.256 -1.716 24.115 1.00 60.38 171 HIS A C 1
ATOM 1327 O O . HIS A 1 171 ? -21.154 -0.871 24.165 1.00 60.38 171 HIS A O 1
ATOM 1333 N N . ARG A 1 172 ? -20.494 -2.999 23.820 1.00 60.62 172 ARG A N 1
ATOM 1334 C CA . ARG A 1 172 ? -21.841 -3.555 23.677 1.00 60.62 172 ARG A CA 1
ATOM 1335 C C . ARG A 1 172 ? -22.339 -4.101 25.011 1.00 60.62 172 ARG A C 1
ATOM 1337 O O . ARG A 1 172 ? -21.557 -4.563 25.841 1.00 60.62 172 ARG A O 1
ATOM 1344 N N . TYR A 1 173 ? -23.652 -4.032 25.188 1.00 66.00 173 TYR A N 1
ATOM 1345 C CA . TYR A 1 173 ? -24.355 -4.441 26.398 1.00 66.00 173 TYR A CA 1
ATOM 1346 C C . TYR A 1 173 ? -24.773 -5.872 26.292 1.00 66.00 173 TYR A C 1
ATOM 1348 O O . TYR A 1 173 ? -25.381 -6.262 25.296 1.00 66.00 173 TYR A O 1
ATOM 1356 N N . PHE A 1 174 ? -24.572 -6.592 27.383 1.00 65.56 174 PHE A N 1
ATOM 1357 C CA . PHE A 1 174 ? -25.168 -7.896 27.564 1.00 65.56 174 PHE A CA 1
ATOM 1358 C C . PHE A 1 174 ? -25.642 -8.019 29.007 1.00 65.56 174 PHE A C 1
ATOM 1360 O O . PHE A 1 174 ? -25.020 -7.500 29.938 1.00 65.56 174 PHE A O 1
ATOM 1367 N N . VAL A 1 175 ? -26.773 -8.691 29.183 1.00 68.31 175 VAL A N 1
ATOM 1368 C CA . VAL A 1 175 ? -27.231 -9.127 30.498 1.00 68.31 175 VAL A CA 1
ATOM 1369 C C . VAL A 1 175 ? -26.728 -10.553 30.674 1.00 68.31 175 VAL A C 1
ATOM 1371 O O . VAL A 1 175 ? -27.013 -11.410 29.839 1.00 68.31 175 VAL A O 1
ATOM 1374 N N . GLN A 1 176 ? -25.960 -10.800 31.732 1.00 71.31 176 GLN A N 1
ATOM 1375 C CA . GLN A 1 176 ? -25.409 -12.117 32.041 1.00 71.31 176 GLN A CA 1
ATOM 1376 C C . GLN A 1 176 ? -25.882 -12.572 33.425 1.00 71.31 176 GLN A C 1
ATOM 1378 O O . GLN A 1 176 ? -26.083 -11.748 34.320 1.00 71.31 176 GLN A O 1
ATOM 1383 N N . GLN A 1 177 ? -26.076 -13.881 33.602 1.00 70.25 177 GLN A N 1
ATOM 1384 C CA . GLN A 1 177 ? -26.356 -14.450 34.919 1.00 70.25 177 GLN A CA 1
ATOM 1385 C C . GLN A 1 177 ? -25.154 -14.247 35.850 1.00 70.25 177 GLN A C 1
ATOM 1387 O O . GLN A 1 177 ? -24.004 -14.384 35.428 1.00 70.25 177 GLN A O 1
ATOM 1392 N N . ALA A 1 178 ? -25.435 -13.874 37.099 1.00 62.16 178 ALA A N 1
ATOM 1393 C CA . ALA A 1 178 ? -24.437 -13.820 38.157 1.00 62.16 178 ALA A CA 1
ATOM 1394 C C . ALA A 1 178 ? -23.845 -15.228 38.370 1.00 62.16 178 ALA A C 1
ATOM 1396 O O . ALA A 1 178 ? -24.612 -16.192 38.294 1.00 62.16 178 ALA A O 1
ATOM 1397 N N . PRO A 1 179 ? -22.524 -15.351 38.593 1.00 62.69 179 PRO A N 1
ATOM 1398 C CA . PRO A 1 179 ? -21.908 -16.623 38.962 1.00 62.69 179 PRO A CA 1
ATOM 1399 C C . PRO A 1 179 ? -22.439 -17.158 40.296 1.00 62.69 179 PRO A C 1
ATOM 1401 O O . PRO A 1 179 ? -22.865 -16.335 41.143 1.00 62.69 179 PRO A O 1
#

Nearest PDB structures (foldseek):
  6b87-assembly1_A-2  TM=3.276E-01  e=2.399E+00  synthetic construct
  8xvi-assembly1_R  TM=2.774E-01  e=2.947E+00  Acetivibrio thermocellus ATCC 27405

Radius of gyration: 23.71 Å; Cα contacts (8 Å, |Δi|>4): 234; chains: 1; bounding box: 64×32×65 Å

Mean predicted aligned error: 9.98 Å

Sequence (179 aa):
MYPYGKISVNLAFHEAGHIFLGFFGEFIRTLGGTLSQVLIPSACAVHFLRRGSRLGAQLCLFWVGENLLNISIYAGDAIKQELPLVGGGCHDWTYLLTEMELIAHTEGTARVIFWAGSAVIFYSLYLIGNDAFKPRPPRGCCINPGFTQGYTVYCSGRIHPTLHMVCDKSHRYFVQQAP